Protein AF-A0AAN6DRC8-F1 (afdb_monomer_lite)

Organism: NCBI:txid2486360

Sequence (310 aa):
MHATKVLLCWLGVVTAIAAYEQLYMGDEHQSSSNLTLNFDDLETNSSGIGFDPWTSQAPLHYKDLYFQSFTVVNVAKALNSLPDPVDILCAASAPNALFSSRREGYVWPRFSLHNLTDVDQPRNPNVTFDMRSLTFSPTGRIPGTPGKVLVLIRLTLVKLPPDPPTGVVPPETSFPGLVRGAPTNLPPGKHIYQLSLVFGPGEHPSVTLNYDIFRRSVPGFGRNVDVMEVYAELLRRDEEGTAWRSDGDWQLCLDDIVIDVVEKSPAATEGVDEEVEGRFEGMSVTVTPDGSLEYNQAACERILKELQQA

pLDDT: mean 71.36, std 16.43, range [33.72, 93.5]

Foldseek 3Di:
DPVVVVVVVVVVVVVVVVVVVVVVVDDDPKDKDKDKDQPAPDDAPDPAAQHDVVDDQFFHDDDQKTWGQKDKHQLVVCVVPAPAPLQSLQSPPHSIWIKRHDDPPAAFTKMFSDGQVDQQDADDLQKFKFFFKKKKDFGHFADDDWLFKKKKKKKKFKRAAHQDPVSPQDPLSRDDHQAVVDDDDHAWPMEMEIEIEIGTGTRAGIAMDGQVVVCVVPPQRRHRTGMIGMFMFMWGQDPVNQAIDTPDTTMMIIHGTMMMIIGGDPVPPPDDPDDTHYHYHYAYWYQDRHRDTHRPRVVRVVNVVRHVVD

Structure (mmCIF, N/CA/C/O backbone):
data_AF-A0AAN6DRC8-F1
#
_entry.id   AF-A0AAN6DRC8-F1
#
loop_
_atom_site.group_PDB
_atom_site.id
_atom_site.type_symbol
_atom_site.label_atom_id
_atom_site.label_alt_id
_atom_site.label_comp_id
_atom_site.label_asym_id
_atom_site.label_entity_id
_atom_site.label_seq_id
_atom_site.pdbx_PDB_ins_code
_atom_site.Cartn_x
_atom_site.Cartn_y
_atom_site.Cartn_z
_atom_site.occupancy
_atom_site.B_iso_or_equiv
_atom_site.auth_seq_id
_atom_site.auth_comp_id
_atom_site.auth_asym_id
_atom_site.auth_atom_id
_atom_site.pdbx_PDB_model_num
ATOM 1 N N . MET A 1 1 ? 11.033 54.949 -1.993 1.00 47.59 1 MET A N 1
ATOM 2 C CA . MET A 1 1 ? 12.168 54.109 -2.454 1.00 47.59 1 MET A CA 1
ATOM 3 C C . MET A 1 1 ? 12.170 52.666 -1.925 1.00 47.59 1 MET A C 1
ATOM 5 O O . MET A 1 1 ? 12.975 51.884 -2.414 1.00 47.59 1 MET A O 1
ATOM 9 N N . HIS A 1 2 ? 11.294 52.269 -0.988 1.00 44.06 2 HIS A N 1
ATOM 10 C CA . HIS A 1 2 ? 11.257 50.882 -0.483 1.00 44.06 2 HIS A CA 1
ATOM 11 C C . HIS A 1 2 ? 10.332 49.936 -1.268 1.00 44.06 2 HIS A C 1
ATOM 13 O O . HIS A 1 2 ? 10.683 48.775 -1.439 1.00 44.06 2 HIS A O 1
ATOM 19 N N . ALA A 1 3 ? 9.227 50.425 -1.839 1.00 45.88 3 ALA A N 1
ATOM 20 C CA . ALA A 1 3 ? 8.289 49.586 -2.597 1.00 45.88 3 ALA A CA 1
ATOM 21 C C . ALA A 1 3 ? 8.901 48.986 -3.881 1.00 45.88 3 ALA A C 1
ATOM 23 O O . ALA A 1 3 ? 8.657 47.829 -4.206 1.00 45.88 3 ALA A O 1
ATOM 24 N N . THR A 1 4 ? 9.769 49.732 -4.573 1.00 50.34 4 THR A N 1
ATOM 25 C CA . THR A 1 4 ? 10.415 49.279 -5.818 1.00 50.34 4 THR A CA 1
ATOM 26 C C . THR A 1 4 ? 11.484 48.210 -5.577 1.00 50.34 4 THR A C 1
ATOM 28 O O . THR A 1 4 ? 11.668 47.331 -6.411 1.00 50.34 4 THR A O 1
ATOM 31 N N . LYS A 1 5 ? 12.163 48.242 -4.418 1.00 45.12 5 LYS A N 1
ATOM 32 C CA . LYS A 1 5 ? 13.145 47.214 -4.028 1.00 45.12 5 LYS A CA 1
ATOM 33 C C . LYS A 1 5 ? 12.472 45.898 -3.643 1.00 45.12 5 LYS A C 1
ATOM 35 O O . LYS A 1 5 ? 12.991 44.841 -3.970 1.00 45.12 5 LYS A O 1
ATOM 40 N N . VAL A 1 6 ? 11.306 45.972 -3.000 1.00 52.47 6 VAL A N 1
ATOM 41 C CA . VAL A 1 6 ? 10.501 44.785 -2.694 1.00 52.47 6 VAL A CA 1
ATOM 42 C C . VAL A 1 6 ? 10.036 44.143 -4.003 1.00 52.47 6 VAL A C 1
ATOM 44 O O . VAL A 1 6 ? 10.327 42.974 -4.219 1.00 52.47 6 VAL A O 1
ATOM 47 N N . LEU A 1 7 ? 9.453 44.908 -4.933 1.00 45.81 7 LEU A N 1
ATOM 48 C CA . LEU A 1 7 ? 8.971 44.378 -6.219 1.00 45.81 7 LEU A CA 1
ATOM 49 C C . LEU A 1 7 ? 10.067 43.670 -7.046 1.00 45.81 7 LEU A C 1
ATOM 51 O O . LEU A 1 7 ? 9.810 42.625 -7.636 1.00 45.81 7 LEU A O 1
ATOM 55 N N . LEU A 1 8 ? 11.295 44.201 -7.046 1.00 50.16 8 LEU A N 1
ATOM 56 C CA . LEU A 1 8 ? 12.446 43.588 -7.724 1.00 50.16 8 LEU A CA 1
ATOM 57 C C . LEU A 1 8 ? 12.911 42.282 -7.057 1.00 50.16 8 LEU A C 1
ATOM 59 O O . LEU A 1 8 ? 13.293 41.356 -7.766 1.00 50.16 8 LEU A O 1
ATOM 63 N N . CYS A 1 9 ? 12.828 42.167 -5.726 1.00 49.94 9 CYS A N 1
ATOM 64 C CA . CYS A 1 9 ? 13.093 40.899 -5.036 1.00 49.94 9 CYS A CA 1
ATOM 65 C C . CYS A 1 9 ? 12.024 39.841 -5.341 1.00 49.94 9 CYS A C 1
ATOM 67 O O . CYS A 1 9 ? 12.371 38.684 -5.550 1.00 49.94 9 CYS A O 1
ATOM 69 N N . TRP A 1 10 ? 10.743 40.219 -5.423 1.00 43.91 10 TRP A N 1
ATOM 70 C CA . TRP A 1 10 ? 9.676 39.276 -5.787 1.00 43.91 10 TRP A CA 1
ATOM 71 C C . TRP A 1 10 ? 9.801 38.806 -7.241 1.00 43.91 10 TRP A C 1
ATOM 73 O O . TRP A 1 10 ? 9.665 37.616 -7.504 1.00 43.91 10 TRP A O 1
ATOM 83 N N . LEU A 1 11 ? 10.148 39.700 -8.173 1.00 47.19 11 LEU A N 1
ATOM 84 C CA . LEU A 1 11 ? 10.421 39.324 -9.564 1.00 47.19 11 LEU A CA 1
ATOM 85 C C . LEU A 1 11 ? 11.654 38.421 -9.695 1.00 47.19 11 LEU A C 1
ATOM 87 O O . LEU A 1 11 ? 11.599 37.471 -10.463 1.00 47.19 11 LEU A O 1
ATOM 91 N N . GLY A 1 12 ? 12.719 38.666 -8.921 1.00 41.94 12 GLY A N 1
ATOM 92 C CA . GLY A 1 12 ? 13.922 37.825 -8.910 1.00 41.94 12 GLY A CA 1
ATOM 93 C C . GLY A 1 12 ? 13.700 36.423 -8.334 1.00 41.94 12 GLY A C 1
ATOM 94 O O . GLY A 1 12 ? 14.289 35.463 -8.820 1.00 41.94 12 GLY A O 1
ATOM 95 N N . VAL A 1 13 ? 12.821 36.281 -7.335 1.00 50.06 13 VAL A N 1
ATOM 96 C CA . VAL A 1 13 ? 12.433 34.968 -6.791 1.00 50.06 13 VAL A CA 1
ATOM 97 C C . VAL A 1 13 ? 11.532 34.217 -7.774 1.00 50.06 13 VAL A C 1
ATOM 99 O O . VAL A 1 13 ? 11.731 33.028 -7.988 1.00 50.06 13 VAL A O 1
ATOM 102 N N . VAL A 1 14 ? 10.594 34.901 -8.437 1.00 49.00 14 VAL A N 1
ATOM 103 C CA . VAL A 1 14 ? 9.712 34.272 -9.436 1.00 49.00 14 VAL A CA 1
ATOM 104 C C . VAL A 1 14 ? 10.488 33.838 -10.683 1.00 49.00 14 VAL A C 1
ATOM 106 O O . VAL A 1 14 ? 10.250 32.744 -11.183 1.00 49.00 14 VAL A O 1
ATOM 109 N N . THR A 1 15 ? 11.453 34.630 -11.164 1.00 49.72 15 THR A N 1
ATOM 110 C CA . THR A 1 15 ? 12.305 34.212 -12.288 1.00 49.72 15 THR A CA 1
ATOM 111 C C . THR A 1 15 ? 13.305 33.132 -11.898 1.00 49.72 15 THR A C 1
ATOM 113 O O . THR A 1 15 ? 13.588 32.279 -12.729 1.00 49.72 15 THR A O 1
ATOM 116 N N . ALA A 1 16 ? 13.796 33.103 -10.654 1.00 45.38 16 ALA A N 1
ATOM 117 C CA . ALA A 1 16 ? 14.625 32.001 -10.169 1.00 45.38 16 ALA A CA 1
ATOM 118 C C . ALA A 1 16 ? 13.830 30.690 -10.060 1.00 45.38 16 ALA A C 1
ATOM 120 O O . ALA A 1 16 ? 14.347 29.654 -10.455 1.00 45.38 16 ALA A O 1
ATOM 121 N N . ILE A 1 17 ? 12.571 30.730 -9.606 1.00 48.28 17 ILE A N 1
ATOM 122 C CA . ILE A 1 17 ? 11.689 29.551 -9.552 1.00 48.28 17 ILE A CA 1
ATOM 123 C C . ILE A 1 17 ? 11.319 29.086 -10.966 1.00 48.28 17 ILE A C 1
ATOM 125 O O . ILE A 1 17 ? 11.443 27.904 -11.259 1.00 48.28 17 ILE A O 1
ATOM 129 N N . ALA A 1 18 ? 10.960 30.003 -11.869 1.00 44.78 18 ALA A N 1
ATOM 130 C CA . ALA A 1 18 ? 10.636 29.660 -13.254 1.00 44.78 18 ALA A CA 1
ATOM 131 C C . ALA A 1 18 ? 11.857 29.142 -14.040 1.00 44.78 18 ALA A C 1
ATOM 133 O O . ALA A 1 18 ? 11.727 28.228 -14.849 1.00 44.78 18 ALA A O 1
ATOM 134 N N . ALA A 1 19 ? 13.053 29.683 -13.782 1.00 40.16 19 ALA A N 1
ATOM 135 C CA . ALA A 1 19 ? 14.295 29.180 -14.366 1.00 40.16 19 ALA A CA 1
ATOM 136 C C . ALA A 1 19 ? 14.712 27.828 -13.765 1.00 40.16 19 ALA A C 1
ATOM 138 O O . ALA A 1 19 ? 15.258 27.002 -14.488 1.00 40.16 19 ALA A O 1
ATOM 139 N N . TYR A 1 20 ? 14.424 27.574 -12.482 1.00 42.53 20 TYR A N 1
ATOM 140 C CA . TYR A 1 20 ? 14.637 26.266 -11.852 1.00 42.53 20 TYR A CA 1
ATOM 141 C C . TYR A 1 20 ? 13.649 25.214 -12.384 1.00 42.53 20 TYR A C 1
ATOM 143 O O . TYR A 1 20 ? 14.045 24.082 -12.642 1.00 42.53 20 TYR A O 1
ATOM 151 N N . GLU A 1 21 ? 12.392 25.595 -12.637 1.00 41.09 21 GLU A N 1
ATOM 152 C CA . GLU A 1 21 ? 11.400 24.738 -13.302 1.00 41.09 21 GLU A CA 1
ATOM 153 C C . GLU A 1 21 ? 11.750 24.474 -14.775 1.00 41.09 21 GLU A C 1
ATOM 155 O O . GLU A 1 21 ? 11.566 23.355 -15.249 1.00 41.09 21 GLU A O 1
ATOM 160 N N . GLN A 1 22 ? 12.310 25.453 -15.498 1.00 35.78 22 GLN A N 1
ATOM 161 C CA . GLN A 1 22 ? 12.757 25.254 -16.883 1.00 35.78 22 GLN A CA 1
ATOM 162 C C . GLN A 1 22 ? 14.057 24.448 -17.000 1.00 35.78 22 GLN A C 1
ATOM 164 O O . GLN A 1 22 ? 14.175 23.666 -17.941 1.00 35.78 22 GLN A O 1
ATOM 169 N N . LEU A 1 23 ? 15.006 24.568 -16.061 1.00 35.69 23 LEU A N 1
ATOM 170 C CA . LEU A 1 23 ? 16.211 23.723 -16.057 1.00 35.69 23 LEU A CA 1
ATOM 171 C C . LEU A 1 23 ? 15.896 22.246 -15.772 1.00 35.69 23 LEU A C 1
ATOM 173 O O . LEU A 1 23 ? 16.685 21.385 -16.137 1.00 35.69 23 LEU A O 1
ATOM 177 N N . TYR A 1 24 ? 14.745 21.950 -15.162 1.00 41.53 24 TYR A N 1
ATOM 178 C CA . TYR A 1 24 ? 14.267 20.583 -14.924 1.00 41.53 24 TYR A CA 1
ATOM 179 C C . TYR A 1 24 ? 13.403 20.019 -16.068 1.00 41.53 24 TYR A C 1
ATOM 181 O O . TYR A 1 24 ? 12.953 18.880 -15.993 1.00 41.53 24 TYR A O 1
ATOM 189 N N . MET A 1 25 ? 13.152 20.812 -17.114 1.00 37.72 25 MET A N 1
ATOM 190 C CA . MET A 1 25 ? 12.311 20.453 -18.267 1.00 37.72 25 MET A CA 1
ATOM 191 C C . MET A 1 25 ? 13.107 20.389 -19.585 1.00 37.72 25 MET A C 1
ATOM 193 O O . MET A 1 25 ? 12.512 20.280 -20.655 1.00 37.72 25 MET A O 1
ATOM 197 N N . GLY A 1 26 ? 14.439 20.492 -19.529 1.00 33.72 26 GLY A N 1
ATOM 198 C CA . GLY A 1 26 ? 15.316 20.486 -20.699 1.00 33.72 26 GLY A CA 1
ATOM 199 C C . GLY A 1 26 ? 16.075 19.171 -20.863 1.00 33.72 26 GLY A C 1
ATOM 200 O O . GLY A 1 26 ? 17.029 18.938 -20.134 1.00 33.72 26 GLY A O 1
ATOM 201 N N . ASP A 1 27 ? 15.650 18.394 -21.861 1.00 41.28 27 ASP A N 1
ATOM 202 C CA . ASP A 1 27 ? 16.323 17.262 -22.514 1.00 41.28 27 ASP A CA 1
ATOM 203 C C . ASP A 1 27 ? 16.847 16.115 -21.642 1.00 41.28 27 ASP A C 1
ATOM 205 O O . ASP A 1 27 ? 18.001 16.082 -21.240 1.00 41.28 27 ASP A O 1
ATOM 209 N N . GLU A 1 28 ? 16.028 15.068 -21.555 1.00 43.19 28 GLU A N 1
ATOM 210 C CA . GLU A 1 28 ? 16.458 13.700 -21.843 1.00 43.19 28 GLU A CA 1
ATOM 211 C C . GLU A 1 28 ? 15.248 12.947 -22.411 1.00 43.19 28 GLU A C 1
ATOM 213 O O . GLU A 1 28 ? 14.112 13.211 -22.019 1.00 43.19 28 GLU A O 1
ATOM 218 N N . HIS A 1 29 ? 15.453 12.056 -23.385 1.00 43.47 29 HIS A N 1
ATOM 219 C CA . HIS A 1 29 ? 14.390 11.232 -23.968 1.00 43.47 29 HIS A CA 1
ATOM 220 C C . HIS A 1 29 ? 13.816 10.269 -22.916 1.00 43.47 29 HIS A C 1
ATOM 222 O O . HIS A 1 29 ? 14.174 9.095 -22.868 1.00 43.47 29 HIS A O 1
ATOM 228 N N . GLN A 1 30 ? 12.945 10.790 -22.058 1.00 49.84 30 GLN A N 1
ATOM 229 C CA . GLN A 1 30 ? 12.162 10.046 -21.094 1.00 49.84 30 GLN A CA 1
ATOM 230 C C . GLN A 1 30 ? 10.777 9.864 -21.703 1.00 49.84 30 GLN A C 1
ATOM 232 O O . GLN A 1 30 ? 10.032 10.829 -21.882 1.00 49.84 30 GLN A O 1
ATOM 237 N N . SER A 1 31 ? 10.456 8.636 -22.099 1.00 60.44 31 SER A N 1
ATOM 238 C CA . SER A 1 31 ? 9.102 8.326 -22.546 1.00 60.44 31 SER A CA 1
ATOM 239 C C . SER A 1 31 ? 8.274 7.960 -21.320 1.00 60.44 31 SER A C 1
ATOM 241 O O . SER A 1 31 ? 8.726 7.187 -20.472 1.00 60.44 31 SER A O 1
ATOM 243 N N . SER A 1 32 ? 7.095 8.569 -21.188 1.00 65.38 32 SER A N 1
ATOM 244 C CA . SER A 1 32 ? 6.141 8.213 -20.146 1.00 65.38 32 SER A CA 1
ATOM 245 C C . SER A 1 32 ? 4.827 7.746 -20.754 1.00 65.38 32 SER A C 1
ATOM 247 O O . SER A 1 32 ? 4.351 8.293 -21.752 1.00 65.38 32 SER A O 1
ATOM 249 N N . SER A 1 33 ? 4.241 6.713 -20.154 1.00 80.94 33 SER A N 1
ATOM 250 C CA . SER A 1 33 ? 2.905 6.232 -20.503 1.00 80.94 33 SER A CA 1
ATOM 251 C C . SER A 1 33 ? 2.026 6.225 -19.259 1.00 80.94 33 SER A C 1
ATOM 253 O O . SER A 1 33 ? 2.430 5.747 -18.201 1.00 80.94 33 SER A O 1
ATOM 255 N N . ASN A 1 34 ? 0.833 6.812 -19.366 1.00 84.44 34 ASN A N 1
ATOM 256 C CA . ASN A 1 34 ? -0.121 6.835 -18.264 1.00 84.44 34 ASN A CA 1
ATOM 257 C C . ASN A 1 34 ? -0.858 5.495 -18.194 1.00 84.44 34 ASN A C 1
ATOM 259 O O . ASN A 1 34 ? -1.431 5.045 -19.190 1.00 84.44 34 ASN A O 1
ATOM 263 N N . LEU A 1 35 ? -0.869 4.890 -17.011 1.00 80.56 35 LEU A N 1
ATOM 264 C CA . LEU A 1 35 ? -1.547 3.637 -16.730 1.00 80.56 35 LEU A CA 1
ATOM 265 C C . LEU A 1 35 ? -2.565 3.857 -15.608 1.00 80.56 35 LEU A C 1
ATOM 267 O O . LEU A 1 35 ? -2.208 4.150 -14.468 1.00 80.56 35 LEU A O 1
ATOM 271 N N . THR A 1 36 ? -3.843 3.686 -15.942 1.00 82.19 36 THR A N 1
ATOM 272 C CA . THR A 1 36 ? -4.947 3.646 -14.972 1.00 82.19 36 THR A CA 1
ATOM 273 C C . THR A 1 36 ? -5.424 2.206 -14.817 1.00 82.19 36 THR A C 1
ATOM 275 O O . THR A 1 36 ? -5.602 1.494 -15.815 1.00 82.19 36 THR A O 1
ATOM 278 N N . LEU A 1 37 ? -5.590 1.759 -13.573 1.00 77.00 37 LEU A N 1
ATOM 279 C CA . LEU A 1 37 ? -5.978 0.395 -13.224 1.00 77.00 37 LEU A CA 1
ATOM 280 C C . LEU A 1 37 ? -7.328 0.391 -12.518 1.00 77.00 37 LEU A C 1
ATOM 282 O O . LEU A 1 37 ? -7.482 0.916 -11.419 1.00 77.00 37 LEU A O 1
ATOM 286 N N . ASN A 1 38 ? -8.269 -0.255 -13.182 1.00 71.56 38 ASN A N 1
ATOM 287 C CA . ASN A 1 38 ? -9.663 -0.418 -12.838 1.00 71.56 38 ASN A CA 1
ATOM 288 C C . ASN A 1 38 ? -9.968 -1.874 -13.197 1.00 71.56 38 ASN A C 1
ATOM 290 O O . ASN A 1 38 ? -10.023 -2.218 -14.369 1.00 71.56 38 ASN A O 1
ATOM 294 N N . PHE A 1 39 ? -10.005 -2.753 -12.196 1.00 72.50 39 PHE A N 1
ATOM 295 C CA . PHE A 1 39 ? -9.807 -4.207 -12.334 1.00 72.50 39 PHE A CA 1
ATOM 296 C C . PHE A 1 39 ? -10.997 -4.964 -12.961 1.00 72.50 39 PHE A C 1
ATOM 298 O O . PHE A 1 39 ? -11.232 -6.128 -12.634 1.00 72.50 39 PHE A O 1
ATOM 305 N N . ASP A 1 40 ? -11.804 -4.310 -13.795 1.00 68.38 40 ASP A N 1
ATOM 306 C CA . ASP A 1 40 ? -13.093 -4.786 -14.309 1.00 68.38 40 ASP A CA 1
ATOM 307 C C . ASP A 1 40 ? -12.991 -5.896 -15.367 1.00 68.38 40 ASP A C 1
ATOM 309 O O . ASP A 1 40 ? -13.900 -6.723 -15.480 1.00 68.38 40 ASP A O 1
ATOM 313 N N . ASP A 1 41 ? -11.879 -5.942 -16.093 1.00 64.38 41 ASP A N 1
ATOM 314 C CA . ASP A 1 41 ? -11.551 -6.921 -17.130 1.00 64.38 41 ASP A CA 1
ATOM 315 C C . ASP A 1 41 ? -10.963 -8.232 -16.584 1.00 64.38 41 ASP A C 1
ATOM 317 O O . ASP A 1 41 ? -10.834 -9.212 -17.323 1.00 64.38 41 ASP A O 1
ATOM 321 N N . LEU A 1 42 ? -10.649 -8.289 -15.289 1.00 66.06 42 LEU A N 1
ATOM 322 C CA . LEU A 1 42 ? -10.190 -9.509 -14.632 1.00 66.06 42 LEU A CA 1
ATOM 323 C C . LEU A 1 42 ? -11.368 -10.437 -14.303 1.00 66.06 42 LEU A C 1
ATOM 325 O O . LEU A 1 42 ? -12.393 -10.018 -13.761 1.00 66.06 42 LEU A O 1
ATOM 329 N N . GLU A 1 43 ? -11.227 -11.731 -14.610 1.00 60.09 43 GLU A N 1
ATOM 330 C CA . GLU A 1 43 ? -12.243 -12.731 -14.274 1.00 60.09 43 GLU A CA 1
ATOM 331 C C . GLU A 1 43 ? -12.381 -12.903 -12.753 1.00 60.09 43 GLU A C 1
ATOM 333 O O . GLU A 1 43 ? -11.411 -13.042 -12.014 1.00 60.09 43 GLU A O 1
ATOM 338 N N . THR A 1 44 ? -13.629 -12.913 -12.282 1.00 54.44 44 THR A N 1
ATOM 339 C CA . THR A 1 44 ? -13.980 -12.712 -10.862 1.00 54.44 44 THR A CA 1
ATOM 340 C C . THR A 1 44 ? -14.369 -13.981 -10.111 1.00 54.44 44 THR A C 1
ATOM 342 O O . THR A 1 44 ? -14.591 -13.934 -8.905 1.00 54.44 44 THR A O 1
ATOM 345 N N . ASN A 1 45 ? -14.488 -15.109 -10.820 1.00 44.56 45 ASN A N 1
ATOM 346 C CA . ASN A 1 45 ? -15.170 -16.312 -10.329 1.00 44.56 45 ASN A CA 1
ATOM 347 C C . ASN A 1 45 ? -14.316 -17.590 -10.318 1.00 44.56 45 ASN A C 1
ATOM 349 O O . ASN A 1 45 ? -14.842 -18.665 -10.034 1.00 44.56 45 ASN A O 1
ATOM 353 N N . SER A 1 46 ? -13.014 -17.507 -10.567 1.00 40.25 46 SER A N 1
ATOM 354 C CA . SER A 1 46 ? -12.088 -18.560 -10.148 1.00 40.25 46 SER A CA 1
ATOM 355 C C . SER A 1 46 ? -11.436 -18.113 -8.849 1.00 40.25 46 SER A C 1
ATOM 357 O O . SER A 1 46 ? -10.822 -17.054 -8.790 1.00 40.25 46 SER A O 1
ATOM 359 N N . SER A 1 47 ? -11.606 -18.913 -7.809 1.00 38.47 47 SER A N 1
ATOM 360 C CA . SER A 1 47 ? -11.141 -18.755 -6.431 1.00 38.47 47 SER A CA 1
ATOM 361 C C . SER A 1 47 ? -9.615 -18.582 -6.260 1.00 38.47 47 SER A C 1
ATOM 363 O O . SER A 1 47 ? -8.989 -19.389 -5.583 1.00 38.47 47 SER A O 1
ATOM 365 N N . GLY A 1 48 ? -8.996 -17.567 -6.867 1.00 38.09 48 GLY A N 1
ATOM 366 C CA . GLY A 1 48 ? -7.551 -17.342 -6.775 1.00 38.09 48 GLY A CA 1
ATOM 367 C C . GLY A 1 48 ? -6.936 -16.625 -7.973 1.00 38.09 48 GLY A C 1
ATOM 368 O O . GLY A 1 48 ? -6.051 -17.175 -8.620 1.00 38.09 48 GLY A O 1
ATOM 369 N N . ILE A 1 49 ? -7.364 -15.395 -8.266 1.00 37.72 49 ILE A N 1
ATOM 370 C CA . ILE A 1 49 ? -6.671 -14.532 -9.236 1.00 37.72 49 ILE A CA 1
ATOM 371 C C . ILE A 1 49 ? -6.204 -13.267 -8.506 1.00 37.72 49 ILE A C 1
ATOM 373 O O . ILE A 1 49 ? -7.008 -12.518 -7.954 1.00 37.72 49 ILE A O 1
ATOM 377 N N . GLY A 1 50 ? -4.879 -13.104 -8.435 1.00 39.22 50 GLY A N 1
ATOM 378 C CA . GLY A 1 50 ? -4.172 -12.117 -7.605 1.00 39.22 50 GLY A CA 1
ATOM 379 C C . GLY A 1 50 ? -3.112 -12.741 -6.696 1.00 39.22 50 GLY A C 1
ATOM 380 O O . GLY A 1 50 ? -2.028 -12.184 -6.551 1.00 39.22 50 GLY A O 1
ATOM 381 N N . PHE A 1 51 ? -3.455 -13.904 -6.139 1.00 46.62 51 PHE A N 1
ATOM 382 C CA . PHE A 1 51 ? -2.738 -14.747 -5.180 1.00 46.62 51 PHE A CA 1
ATOM 383 C C . PHE A 1 51 ? -3.831 -15.332 -4.275 1.00 46.62 51 PHE A C 1
ATOM 385 O O . PHE A 1 51 ? -4.572 -14.598 -3.621 1.00 46.62 51 PHE A O 1
ATOM 392 N N . ASP A 1 52 ? -3.972 -16.654 -4.275 1.00 44.66 52 ASP A N 1
ATOM 393 C CA . ASP A 1 52 ? -4.650 -17.347 -3.187 1.00 44.66 52 ASP A CA 1
ATOM 394 C C . ASP A 1 52 ? -3.553 -17.801 -2.205 1.00 44.66 52 ASP A C 1
ATOM 396 O O . ASP A 1 52 ? -2.790 -18.712 -2.557 1.00 44.66 52 ASP A O 1
ATOM 400 N N . PRO A 1 53 ? -3.459 -17.224 -0.983 1.00 42.66 53 PRO A N 1
ATOM 401 C CA . PRO A 1 53 ? -2.504 -17.666 0.040 1.00 42.66 53 PRO A CA 1
ATOM 402 C C . PRO A 1 53 ? -2.637 -19.138 0.430 1.00 42.66 53 PRO A C 1
ATOM 404 O O . PRO A 1 53 ? -1.825 -19.652 1.209 1.00 42.66 53 PRO A O 1
ATOM 407 N N . TRP A 1 54 ? -3.663 -19.816 -0.070 1.00 50.69 54 TRP A N 1
ATOM 408 C CA . TRP A 1 54 ? -3.966 -21.202 0.212 1.00 50.69 54 TRP A CA 1
ATOM 409 C C . TRP A 1 54 ? -3.605 -22.151 -0.943 1.00 50.69 54 TRP A C 1
ATOM 411 O O . TRP A 1 54 ? -3.504 -23.349 -0.678 1.00 50.69 54 TRP A O 1
ATOM 421 N N . THR A 1 55 ? -3.343 -21.670 -2.175 1.00 48.44 55 THR A N 1
ATOM 422 C CA . THR A 1 55 ? -3.115 -22.566 -3.335 1.00 48.44 55 THR A CA 1
ATOM 423 C C . THR A 1 55 ? -2.001 -22.192 -4.330 1.00 48.44 55 THR A C 1
ATOM 425 O O . THR A 1 55 ? -1.452 -23.117 -4.931 1.00 48.44 55 THR A O 1
ATOM 428 N N . SER A 1 56 ? -1.596 -20.924 -4.517 1.00 49.81 56 SER A N 1
ATOM 429 C CA . SER A 1 56 ? -0.512 -20.580 -5.469 1.00 49.81 56 SER A CA 1
ATOM 430 C C . SER A 1 56 ? 0.252 -19.305 -5.106 1.00 49.81 56 SER A C 1
ATOM 432 O O . SER A 1 56 ? -0.341 -18.279 -4.789 1.00 49.81 56 SER A O 1
ATOM 434 N N . GLN A 1 57 ? 1.584 -19.370 -5.200 1.00 56.41 57 GLN A N 1
ATOM 435 C CA . GLN A 1 57 ? 2.518 -18.287 -4.857 1.00 56.41 57 GLN A CA 1
ATOM 436 C C . GLN A 1 57 ? 2.885 -17.370 -6.039 1.00 56.41 57 GLN A C 1
ATOM 438 O O . GLN A 1 57 ? 3.702 -16.466 -5.871 1.00 56.41 57 GLN A O 1
ATOM 443 N N . ALA A 1 58 ? 2.333 -17.603 -7.234 1.00 65.88 58 ALA A N 1
ATOM 444 C CA . ALA A 1 58 ? 2.701 -16.831 -8.418 1.00 65.88 58 ALA A CA 1
ATOM 445 C C . ALA A 1 58 ? 2.095 -15.411 -8.379 1.00 65.88 58 ALA A C 1
ATOM 447 O O . ALA A 1 58 ? 0.911 -15.272 -8.061 1.00 65.88 58 ALA A O 1
ATOM 448 N N . PRO A 1 59 ? 2.868 -14.363 -8.717 1.00 73.56 59 PRO A N 1
ATOM 449 C CA . PRO A 1 59 ? 2.345 -13.006 -8.828 1.00 73.56 59 PRO A CA 1
ATOM 450 C C . PRO A 1 59 ? 1.333 -12.906 -9.973 1.00 73.56 59 PRO A C 1
ATOM 452 O O . PRO A 1 59 ? 1.512 -13.514 -11.031 1.00 73.56 59 PRO A O 1
ATOM 455 N N . LEU A 1 60 ? 0.295 -12.093 -9.790 1.00 76.69 60 LEU A N 1
ATOM 456 C CA . LEU A 1 60 ? -0.622 -11.732 -10.865 1.00 76.69 60 LEU A CA 1
ATOM 457 C C . LEU A 1 60 ? 0.034 -10.674 -11.750 1.00 76.69 60 LEU A C 1
ATOM 459 O O . LEU A 1 60 ? 0.267 -9.557 -11.302 1.00 76.69 60 LEU A O 1
ATOM 463 N N . HIS A 1 61 ? 0.287 -11.007 -13.010 1.00 79.81 61 HIS A N 1
ATOM 464 C CA . HIS A 1 61 ? 0.691 -10.024 -14.008 1.00 79.81 61 HIS A CA 1
ATOM 465 C C . HIS A 1 61 ? -0.551 -9.414 -14.669 1.00 79.81 61 HIS A C 1
ATOM 467 O O . HIS A 1 61 ? -1.349 -10.138 -15.268 1.00 79.81 61 HIS A O 1
ATOM 473 N N . TYR A 1 62 ? -0.724 -8.099 -14.547 1.00 75.44 62 TYR A N 1
ATOM 474 C CA . TYR A 1 62 ? -1.848 -7.358 -15.112 1.00 75.44 62 TYR A CA 1
ATOM 475 C C . TYR A 1 62 ? -1.374 -6.046 -15.742 1.00 75.44 62 TYR A C 1
ATOM 477 O O . TYR A 1 62 ? -0.766 -5.208 -15.073 1.00 75.44 62 TYR A O 1
ATOM 485 N N . LYS A 1 63 ? -1.680 -5.879 -17.036 1.00 80.81 63 LYS A N 1
ATOM 486 C CA . LYS A 1 63 ? -1.095 -4.855 -17.914 1.00 80.81 63 LYS A CA 1
ATOM 487 C C . LYS A 1 63 ? 0.438 -4.937 -17.869 1.00 80.81 63 LYS A C 1
ATOM 489 O O . LYS A 1 63 ? 0.976 -5.885 -18.431 1.00 80.81 63 LYS A O 1
ATOM 494 N N . ASP A 1 64 ? 1.087 -4.028 -17.143 1.00 80.81 64 ASP A N 1
ATOM 495 C CA . ASP A 1 64 ? 2.549 -3.943 -17.004 1.00 80.81 64 ASP A CA 1
ATOM 496 C C . ASP A 1 64 ? 3.038 -4.172 -15.561 1.00 80.81 64 ASP A C 1
ATOM 498 O O . ASP A 1 64 ? 4.219 -4.000 -15.261 1.00 80.81 64 ASP A O 1
ATOM 502 N N . LEU A 1 65 ? 2.139 -4.528 -14.637 1.00 84.00 65 LEU A N 1
ATOM 503 C CA . LEU A 1 65 ? 2.457 -4.666 -13.217 1.00 84.00 65 LEU A CA 1
ATOM 504 C C . LEU A 1 65 ? 2.285 -6.095 -12.718 1.00 84.00 65 LEU A C 1
ATOM 506 O O . LEU A 1 65 ? 1.364 -6.818 -13.096 1.00 84.00 65 LEU A O 1
ATOM 510 N N . TYR A 1 66 ? 3.150 -6.461 -11.782 1.00 84.75 66 TYR A N 1
ATOM 511 C CA . TYR A 1 66 ? 3.071 -7.674 -10.989 1.00 84.75 66 TYR A CA 1
ATOM 512 C C . TYR A 1 66 ? 2.472 -7.345 -9.628 1.00 84.75 66 TYR A C 1
ATOM 514 O O . TYR A 1 66 ? 3.047 -6.571 -8.869 1.00 84.75 66 TYR A O 1
ATOM 522 N N . PHE A 1 67 ? 1.343 -7.963 -9.309 1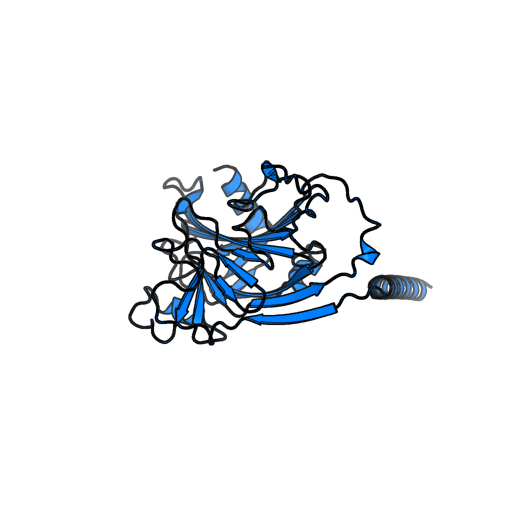.00 84.12 67 PHE A N 1
ATOM 523 C CA . PHE A 1 67 ? 0.650 -7.875 -8.031 1.00 84.12 67 PHE A CA 1
ATOM 524 C C . PHE A 1 67 ? 0.937 -9.117 -7.190 1.00 84.12 67 PHE A C 1
ATOM 526 O O . PHE A 1 67 ? 0.925 -10.243 -7.688 1.00 84.12 67 PHE A O 1
ATOM 533 N N . GLN A 1 68 ? 1.191 -8.912 -5.901 1.00 81.31 68 GLN A N 1
ATOM 534 C CA . GLN A 1 68 ? 1.466 -9.973 -4.934 1.00 81.31 68 GLN A CA 1
ATOM 535 C C . GLN A 1 68 ? 0.642 -9.753 -3.671 1.00 81.31 68 GLN A C 1
ATOM 537 O O . GLN A 1 68 ? 0.489 -8.617 -3.227 1.00 81.31 68 GLN A O 1
ATOM 542 N N . SER A 1 69 ? 0.146 -10.843 -3.078 1.00 80.81 69 SER A N 1
ATOM 543 C CA . SER A 1 69 ? -0.660 -10.816 -1.847 1.00 80.81 69 SER A CA 1
ATOM 544 C C . SER A 1 69 ? -1.927 -9.944 -1.947 1.00 80.81 69 SER A C 1
ATOM 546 O O . SER A 1 69 ? -2.350 -9.311 -0.977 1.00 80.81 69 SER A O 1
ATOM 548 N N . PHE A 1 70 ? -2.550 -9.932 -3.130 1.00 79.88 70 PHE A N 1
ATOM 549 C CA . PHE A 1 70 ? -3.860 -9.328 -3.370 1.00 79.88 70 PHE A CA 1
ATOM 550 C C . PHE A 1 70 ? -4.860 -10.368 -3.864 1.00 79.88 70 PHE A C 1
ATOM 552 O O . PHE A 1 70 ? -4.501 -11.337 -4.526 1.00 79.88 70 PHE A O 1
ATOM 559 N N . THR A 1 71 ? -6.135 -10.128 -3.597 1.00 75.88 71 THR A N 1
ATOM 560 C CA . THR A 1 71 ? -7.245 -10.876 -4.181 1.00 75.88 71 THR A CA 1
ATOM 561 C C . THR A 1 71 ? -8.146 -9.904 -4.930 1.00 75.88 71 THR A C 1
ATOM 563 O O . THR A 1 71 ? -8.537 -8.880 -4.376 1.00 75.88 71 THR A O 1
ATOM 566 N N . VAL A 1 72 ? -8.484 -10.209 -6.184 1.00 73.19 72 VAL A N 1
ATOM 567 C CA . VAL A 1 72 ? -9.467 -9.424 -6.944 1.00 73.19 72 VAL A CA 1
ATOM 568 C C . VAL A 1 72 ? -10.866 -9.896 -6.560 1.00 73.19 72 VAL A C 1
ATOM 570 O O . VAL A 1 72 ? -11.184 -11.078 -6.695 1.00 73.19 72 VAL A O 1
ATOM 573 N N . VAL A 1 73 ? -11.713 -8.986 -6.086 1.00 70.69 73 VAL A N 1
ATOM 574 C CA . VAL A 1 73 ? -13.079 -9.311 -5.651 1.00 70.69 73 VAL A CA 1
ATOM 575 C C . VAL A 1 73 ? -14.079 -8.536 -6.489 1.00 70.69 73 VAL A C 1
ATOM 577 O O . VAL A 1 73 ? -13.984 -7.315 -6.576 1.00 70.69 73 VAL A O 1
ATOM 580 N N . ASN A 1 74 ? -15.079 -9.227 -7.051 1.00 68.00 74 ASN A N 1
ATOM 581 C CA . ASN A 1 74 ? -16.257 -8.559 -7.602 1.00 68.00 74 ASN A CA 1
ATOM 582 C C . ASN A 1 74 ? -17.193 -8.153 -6.476 1.00 68.00 74 ASN A C 1
ATOM 584 O O . ASN A 1 74 ? -18.001 -8.942 -5.982 1.00 68.00 74 ASN A O 1
ATOM 588 N N . VAL A 1 75 ? -17.086 -6.899 -6.094 1.00 66.38 75 VAL A N 1
ATOM 589 C CA . VAL A 1 75 ? -17.796 -6.323 -4.969 1.00 66.38 75 VAL A CA 1
ATOM 590 C C . VAL A 1 75 ? -19.311 -6.282 -5.219 1.00 66.38 75 VAL A C 1
ATOM 592 O O . VAL A 1 75 ? -20.098 -6.569 -4.318 1.00 66.38 75 VAL A O 1
ATOM 595 N N . ALA A 1 76 ? -19.738 -6.056 -6.467 1.00 62.47 76 ALA A N 1
ATOM 596 C CA . ALA A 1 76 ? -21.155 -6.045 -6.842 1.00 62.47 76 ALA A CA 1
ATOM 597 C C . ALA A 1 76 ? -21.836 -7.425 -6.712 1.00 62.47 76 ALA A C 1
ATOM 599 O O . ALA A 1 76 ? -23.006 -7.512 -6.339 1.00 62.47 76 ALA A O 1
ATOM 600 N N . LYS A 1 77 ? -21.118 -8.517 -7.001 1.00 55.78 77 LYS A N 1
ATOM 601 C CA . LYS A 1 77 ? -21.607 -9.901 -6.849 1.00 55.78 77 LYS A CA 1
ATOM 602 C C . LYS A 1 77 ? -21.433 -10.431 -5.426 1.00 55.78 77 LYS A C 1
ATOM 604 O O . LYS A 1 77 ? -22.219 -11.274 -5.000 1.00 55.78 77 LYS A O 1
ATOM 609 N N . ALA A 1 78 ? -20.431 -9.940 -4.698 1.00 57.28 78 ALA A N 1
ATOM 610 C CA . ALA A 1 78 ? -20.120 -10.351 -3.332 1.00 57.28 78 ALA A CA 1
ATOM 611 C C . ALA A 1 78 ? -21.002 -9.670 -2.267 1.00 57.28 78 ALA A C 1
ATOM 613 O O . ALA A 1 78 ? -20.789 -9.889 -1.079 1.00 57.28 78 ALA A O 1
ATOM 614 N N . LEU A 1 79 ? -22.027 -8.907 -2.669 1.00 59.31 79 LEU A N 1
ATOM 615 C CA . LEU A 1 79 ? -22.931 -8.153 -1.789 1.00 59.31 79 LEU A CA 1
ATOM 616 C C . LEU A 1 79 ? -23.465 -8.959 -0.587 1.00 59.31 79 LEU A C 1
ATOM 618 O O . LEU A 1 79 ? -23.597 -8.428 0.508 1.00 59.31 79 LEU A O 1
ATOM 622 N N . ASN A 1 80 ? -23.771 -10.244 -0.792 1.00 55.31 80 ASN A N 1
ATOM 623 C CA . ASN A 1 80 ? -24.332 -11.122 0.244 1.00 55.31 80 ASN A CA 1
ATOM 624 C C . ASN A 1 80 ? -23.269 -11.901 1.042 1.00 55.31 80 ASN A C 1
ATOM 626 O O . ASN A 1 80 ? -23.619 -12.623 1.972 1.00 55.31 80 ASN A O 1
ATOM 630 N N . SER A 1 81 ? -21.999 -11.821 0.641 1.00 54.62 81 SER A N 1
ATOM 631 C CA . SER A 1 81 ? -20.875 -12.564 1.224 1.00 54.62 81 SER A CA 1
ATOM 632 C C . SER A 1 81 ? -19.796 -11.669 1.833 1.00 54.62 81 SER A C 1
ATOM 634 O O . SER A 1 81 ? -18.934 -12.183 2.541 1.00 54.62 81 SER A O 1
ATOM 636 N N . LEU A 1 82 ? -19.815 -10.361 1.555 1.00 57.50 82 LEU A N 1
ATOM 637 C CA . LEU A 1 82 ? -18.932 -9.399 2.205 1.00 57.50 82 LEU A CA 1
ATOM 638 C C . LEU A 1 82 ? -19.349 -9.224 3.674 1.00 57.50 82 LEU A C 1
ATOM 640 O O . LEU A 1 82 ? -20.547 -9.152 3.964 1.00 57.50 82 LEU A O 1
ATOM 644 N N . PRO A 1 83 ? -18.382 -9.183 4.605 1.00 54.66 83 PRO A N 1
ATOM 645 C CA . PRO A 1 83 ? -18.666 -9.081 6.031 1.00 54.66 83 PRO A CA 1
ATOM 646 C C . PRO A 1 83 ? -19.294 -7.733 6.416 1.00 54.66 83 PRO A C 1
ATOM 648 O O . PRO A 1 83 ? -20.019 -7.684 7.411 1.00 54.66 83 PRO A O 1
ATOM 651 N N . ASP A 1 84 ? -19.065 -6.670 5.635 1.00 61.41 84 ASP A N 1
ATOM 652 C CA . ASP A 1 84 ? -19.598 -5.332 5.895 1.00 61.41 84 ASP A CA 1
ATOM 653 C C . ASP A 1 84 ? -20.034 -4.621 4.592 1.00 61.41 84 ASP A C 1
ATOM 655 O O . ASP A 1 84 ? -19.283 -4.616 3.613 1.00 61.41 84 ASP A O 1
ATOM 659 N N . PRO A 1 85 ? -21.218 -3.978 4.540 1.00 61.38 85 PRO A N 1
ATOM 660 C CA . PRO A 1 85 ? -21.633 -3.172 3.393 1.00 61.38 85 PRO A CA 1
ATOM 661 C C . PRO A 1 85 ? -20.673 -2.032 3.022 1.00 61.38 85 PRO A C 1
ATOM 663 O O . PRO A 1 85 ? -20.677 -1.596 1.873 1.00 61.38 85 PRO A O 1
ATOM 666 N N . VAL A 1 86 ? -19.850 -1.539 3.954 1.00 64.19 86 VAL A N 1
ATOM 667 C CA . VAL A 1 86 ? -18.847 -0.497 3.670 1.00 64.19 86 VAL A CA 1
ATOM 668 C C . VAL A 1 86 ? -17.763 -0.993 2.712 1.00 64.19 86 VAL A C 1
ATOM 670 O O . VAL A 1 86 ? -17.265 -0.207 1.905 1.00 64.19 86 VAL A O 1
A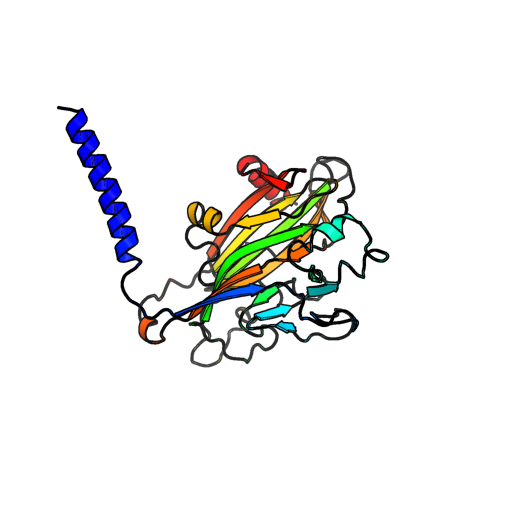TOM 673 N N . ASP A 1 87 ? -17.479 -2.299 2.690 1.00 61.28 87 ASP A N 1
ATOM 674 C CA . ASP A 1 87 ? -16.551 -2.899 1.721 1.00 61.28 87 ASP A CA 1
ATOM 675 C C . ASP A 1 87 ? -17.028 -2.703 0.276 1.00 61.28 87 ASP A C 1
ATOM 677 O O . ASP A 1 87 ? -16.223 -2.699 -0.657 1.00 61.28 87 ASP A O 1
ATOM 681 N N . ILE A 1 88 ? -18.335 -2.469 0.090 1.00 60.53 88 ILE A N 1
ATOM 682 C CA . ILE A 1 88 ? -18.921 -2.180 -1.218 1.00 60.53 88 ILE A CA 1
ATOM 683 C C . ILE A 1 88 ? -18.454 -0.835 -1.765 1.00 60.53 88 ILE A C 1
ATOM 685 O O . ILE A 1 88 ? -18.244 -0.680 -2.967 1.00 60.53 88 ILE A O 1
ATOM 689 N N . LEU A 1 89 ? -18.265 0.134 -0.872 1.00 63.78 89 LEU A N 1
ATOM 690 C CA . LEU A 1 89 ? -17.910 1.505 -1.225 1.00 63.78 89 LEU A CA 1
ATOM 691 C C . LEU A 1 89 ? -16.442 1.648 -1.635 1.00 63.78 89 LEU A C 1
ATOM 693 O O . LEU A 1 89 ? -16.056 2.687 -2.172 1.00 63.78 89 LEU A O 1
ATOM 697 N N . CYS A 1 90 ? -15.624 0.621 -1.401 1.00 69.94 90 CYS A N 1
ATOM 698 C CA . CYS A 1 90 ? -14.230 0.646 -1.810 1.00 69.94 90 CYS A CA 1
ATOM 699 C C . CYS A 1 90 ? -14.037 0.513 -3.330 1.00 69.94 90 CYS A C 1
ATOM 701 O O . CYS A 1 90 ? -13.118 1.114 -3.883 1.00 69.94 90 CYS A O 1
ATOM 703 N N . ALA A 1 91 ? -14.922 -0.207 -4.023 1.00 66.06 91 ALA A N 1
ATOM 704 C CA . ALA A 1 91 ? -14.878 -0.364 -5.475 1.00 66.06 91 ALA A CA 1
ATOM 705 C C . ALA A 1 91 ? -15.485 0.874 -6.168 1.00 66.06 91 ALA A C 1
ATOM 707 O O . ALA A 1 91 ? -16.582 0.842 -6.729 1.00 66.06 91 ALA A O 1
ATOM 708 N N . ALA A 1 92 ? -14.802 2.010 -6.019 1.00 63.41 92 ALA A N 1
ATOM 709 C CA . ALA A 1 92 ? -15.292 3.329 -6.405 1.00 63.41 92 ALA A CA 1
ATOM 710 C C . ALA A 1 92 ? -15.283 3.554 -7.926 1.00 63.41 92 ALA A C 1
ATOM 712 O O . ALA A 1 92 ? -16.098 4.329 -8.432 1.00 63.41 92 ALA A O 1
ATOM 713 N N . SER A 1 93 ? -14.381 2.890 -8.654 1.00 59.44 93 SER A N 1
ATOM 714 C CA . SER A 1 93 ? -14.173 3.085 -10.096 1.00 59.44 93 SER A CA 1
ATOM 715 C C . SER A 1 93 ? -14.736 1.955 -10.967 1.00 59.44 93 SER A C 1
ATOM 717 O O . SER A 1 93 ? -15.086 2.182 -12.127 1.00 59.44 93 SER A O 1
ATOM 719 N N . ALA A 1 94 ? -14.855 0.746 -10.415 1.00 63.78 94 ALA A N 1
ATOM 720 C CA . ALA A 1 94 ? -15.198 -0.479 -11.131 1.00 63.78 94 ALA A CA 1
ATOM 721 C C . ALA A 1 94 ? -15.914 -1.480 -10.205 1.00 63.78 94 ALA A C 1
ATOM 723 O O . ALA A 1 94 ? -15.800 -1.377 -8.992 1.00 63.78 94 ALA A O 1
ATOM 724 N N . PRO A 1 95 ? -16.630 -2.498 -10.727 1.00 66.62 95 PRO A N 1
ATOM 725 C CA . PRO A 1 95 ? -17.253 -3.532 -9.890 1.00 66.62 95 PRO A CA 1
ATOM 726 C C . PRO A 1 95 ? -16.244 -4.475 -9.211 1.00 66.62 95 PRO A C 1
ATOM 728 O O . PRO A 1 95 ? -16.651 -5.280 -8.371 1.00 66.62 95 PRO A O 1
ATOM 731 N N . ASN A 1 96 ? -14.966 -4.409 -9.590 1.00 72.56 96 ASN A N 1
ATOM 732 C CA . ASN A 1 96 ? -13.885 -5.224 -9.054 1.00 72.56 96 ASN A CA 1
ATOM 733 C C . ASN A 1 96 ? -12.859 -4.330 -8.351 1.00 72.56 96 ASN A C 1
ATOM 735 O O . ASN A 1 96 ? -12.490 -3.298 -8.901 1.00 72.56 96 ASN A O 1
ATOM 739 N N . ALA A 1 97 ? -12.358 -4.759 -7.193 1.00 78.50 97 ALA A N 1
ATOM 740 C CA . ALA A 1 97 ? -11.293 -4.068 -6.463 1.00 78.50 97 ALA A CA 1
ATOM 741 C C . ALA A 1 97 ? -10.254 -5.061 -5.923 1.00 78.50 97 ALA A C 1
ATOM 743 O O . ALA A 1 97 ? -10.537 -6.260 -5.793 1.00 78.50 97 ALA A O 1
ATOM 744 N N . LEU A 1 98 ? -9.052 -4.568 -5.606 1.00 82.00 98 LEU A N 1
ATOM 745 C CA . LEU A 1 98 ? -8.011 -5.366 -4.963 1.00 82.00 98 LEU A CA 1
ATOM 746 C C . LEU A 1 98 ? -8.199 -5.350 -3.454 1.00 82.00 98 LEU A C 1
ATOM 748 O O . LEU A 1 98 ? -8.168 -4.298 -2.830 1.00 82.00 98 LEU A O 1
ATOM 752 N N . PHE A 1 99 ? -8.298 -6.526 -2.853 1.00 81.00 99 PHE A N 1
ATOM 753 C CA . PHE A 1 99 ? -8.269 -6.695 -1.409 1.00 81.00 99 PHE A CA 1
ATOM 754 C C . PHE A 1 99 ? -6.898 -7.208 -1.003 1.00 81.00 99 PHE A C 1
ATOM 756 O O . PHE A 1 99 ? -6.414 -8.226 -1.501 1.00 81.00 99 PHE A O 1
ATOM 763 N N . SER A 1 100 ? -6.257 -6.481 -0.101 1.00 80.69 100 SER A N 1
ATOM 764 C CA . SER A 1 100 ? -5.015 -6.881 0.522 1.00 80.69 100 SER A CA 1
ATOM 765 C C . SER A 1 100 ? -5.287 -8.127 1.365 1.00 80.69 100 SER A C 1
ATOM 767 O O . SER A 1 100 ? -6.221 -8.184 2.168 1.00 80.69 100 SER A O 1
ATOM 769 N N . SER A 1 101 ? -4.520 -9.184 1.119 1.00 71.44 101 SER A N 1
ATOM 770 C CA . SER A 1 101 ? -4.730 -10.469 1.773 1.00 71.44 101 SER A CA 1
ATOM 771 C C . SER A 1 101 ? -3.388 -11.067 2.125 1.00 71.44 101 SER A C 1
ATOM 773 O O . SER A 1 101 ? -2.552 -11.328 1.259 1.00 71.44 101 SER A O 1
ATOM 775 N N . ARG A 1 102 ? -3.170 -11.279 3.420 1.00 70.44 102 ARG A N 1
ATOM 776 C CA . ARG A 1 102 ? -1.922 -11.822 3.931 1.00 70.44 102 ARG A CA 1
ATOM 777 C C . ARG A 1 102 ? -2.200 -12.940 4.918 1.00 70.44 102 ARG A C 1
ATOM 779 O O . ARG A 1 102 ? -3.088 -12.858 5.760 1.00 70.44 102 ARG A O 1
ATOM 786 N N . ARG A 1 103 ? -1.379 -13.979 4.818 1.00 66.69 103 ARG A N 1
ATOM 787 C CA . ARG A 1 103 ? -1.211 -15.005 5.842 1.00 66.69 103 ARG A CA 1
ATOM 788 C C . ARG A 1 103 ? 0.195 -14.882 6.422 1.00 66.69 103 ARG A C 1
ATOM 790 O O . ARG A 1 103 ? 1.122 -14.446 5.738 1.00 66.69 103 ARG A O 1
ATOM 797 N N . GLU A 1 104 ? 0.362 -15.284 7.676 1.00 68.31 104 GLU A N 1
ATOM 798 C CA . GLU A 1 104 ? 1.683 -15.395 8.293 1.00 68.31 104 GLU A CA 1
ATOM 799 C C . GLU A 1 104 ? 2.643 -16.200 7.395 1.00 68.31 104 GLU A C 1
ATOM 801 O O . GLU A 1 104 ? 2.282 -17.251 6.861 1.00 68.31 104 GLU A O 1
ATOM 806 N N . GLY A 1 105 ? 3.856 -15.680 7.192 1.00 64.56 105 GLY A N 1
ATOM 807 C CA . GLY A 1 105 ? 4.856 -16.265 6.292 1.00 64.56 105 GLY A CA 1
ATOM 808 C C . GLY A 1 105 ? 4.805 -15.770 4.842 1.00 64.56 105 GLY A C 1
ATOM 809 O O . GLY A 1 105 ? 5.726 -16.070 4.087 1.00 64.56 105 GLY A O 1
ATOM 810 N N . TYR A 1 106 ? 3.802 -14.974 4.456 1.00 71.81 106 TYR A N 1
ATOM 811 C CA . TYR A 1 106 ? 3.710 -14.378 3.120 1.00 71.81 106 TYR A CA 1
ATOM 812 C C . TYR A 1 106 ? 4.194 -12.925 3.072 1.00 71.81 106 TYR A C 1
ATOM 814 O O . TYR A 1 106 ? 4.214 -12.211 4.081 1.00 71.81 106 TYR A O 1
ATOM 822 N N . VAL A 1 107 ? 4.604 -12.487 1.875 1.00 76.56 107 VAL A N 1
ATOM 823 C CA . VAL A 1 107 ? 5.017 -11.099 1.631 1.00 76.56 107 VAL A CA 1
ATOM 824 C C . VAL A 1 107 ? 3.840 -10.151 1.827 1.00 76.56 107 VAL A C 1
ATOM 826 O O . VAL A 1 107 ? 2.682 -10.532 1.643 1.00 76.56 107 VAL A O 1
ATOM 829 N N . TRP A 1 108 ? 4.138 -8.914 2.212 1.00 80.69 108 TRP A N 1
ATOM 830 C CA . TRP A 1 108 ? 3.120 -7.876 2.276 1.00 80.69 108 TRP A CA 1
ATOM 831 C C . TRP A 1 108 ? 2.527 -7.606 0.883 1.00 80.69 108 TRP A C 1
ATOM 833 O O . TRP A 1 108 ? 3.248 -7.743 -0.112 1.00 80.69 108 TRP A O 1
ATOM 843 N N . PRO A 1 109 ? 1.233 -7.247 0.810 1.00 85.69 109 PRO A N 1
ATOM 844 C CA . PRO A 1 109 ? 0.580 -6.794 -0.412 1.00 85.69 109 PRO A CA 1
ATOM 845 C C . PRO A 1 109 ? 1.410 -5.726 -1.115 1.00 85.69 109 PRO A C 1
ATOM 847 O O . PRO A 1 109 ? 1.755 -4.709 -0.512 1.00 85.69 109 PRO A O 1
ATOM 850 N N . ARG A 1 110 ? 1.769 -5.970 -2.374 1.00 87.44 110 ARG A N 1
ATOM 851 C CA . ARG A 1 110 ? 2.629 -5.064 -3.141 1.00 87.44 110 ARG A CA 1
ATOM 852 C C . ARG A 1 110 ? 2.434 -5.193 -4.638 1.00 87.44 110 ARG A C 1
ATOM 854 O O . ARG A 1 110 ? 2.027 -6.252 -5.121 1.00 87.44 110 ARG A O 1
ATOM 861 N N . PHE A 1 111 ? 2.765 -4.130 -5.360 1.00 89.00 111 PHE A N 1
ATOM 862 C CA . PHE A 1 111 ?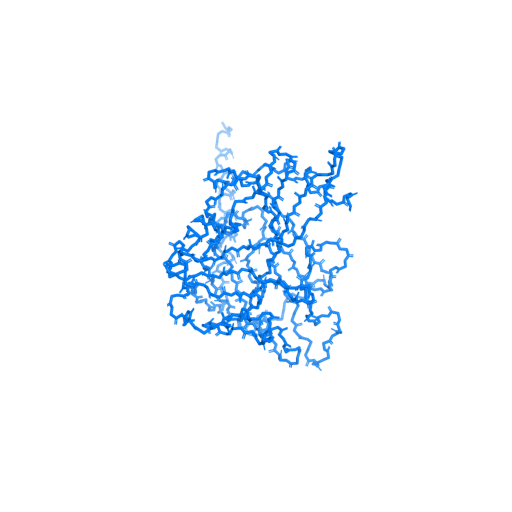 2.883 -4.171 -6.811 1.00 89.00 111 PHE A CA 1
ATOM 863 C C . PHE A 1 111 ? 4.174 -3.521 -7.311 1.00 89.00 111 PHE A C 1
ATOM 865 O O . PHE A 1 111 ? 4.731 -2.629 -6.665 1.00 89.00 111 PHE A O 1
ATOM 872 N N . SER A 1 112 ? 4.652 -4.000 -8.457 1.00 88.50 112 SER A N 1
ATOM 873 C CA . SER A 1 112 ? 5.925 -3.606 -9.070 1.00 88.50 112 SER A CA 1
ATOM 874 C C . SER A 1 112 ? 5.919 -3.828 -10.581 1.00 88.50 112 SER A C 1
ATOM 876 O O . SER A 1 112 ? 5.141 -4.631 -11.087 1.00 88.50 112 SER A O 1
ATOM 878 N N . LEU A 1 113 ? 6.827 -3.172 -11.308 1.00 85.62 113 LEU A N 1
ATOM 879 C CA . LEU A 1 113 ? 7.021 -3.390 -12.756 1.00 85.62 113 LEU A CA 1
ATOM 880 C C . LEU A 1 113 ? 7.833 -4.655 -13.078 1.00 85.62 113 LEU A C 1
ATOM 882 O O . LEU A 1 113 ? 7.883 -5.114 -14.216 1.00 85.62 113 LEU A O 1
ATOM 886 N N . HIS A 1 114 ? 8.479 -5.233 -12.068 1.00 82.00 114 HIS A N 1
ATOM 887 C CA . HIS A 1 114 ? 9.286 -6.441 -12.194 1.00 82.00 114 HIS A CA 1
ATOM 888 C C . HIS A 1 114 ? 8.716 -7.560 -11.333 1.00 82.00 114 HIS A C 1
ATOM 890 O O . HIS A 1 114 ? 8.120 -7.306 -10.281 1.00 82.00 114 HIS A O 1
ATOM 896 N N . ASN A 1 115 ? 8.934 -8.803 -11.754 1.00 78.75 115 ASN A N 1
ATOM 897 C CA . ASN A 1 115 ? 8.563 -9.955 -10.956 1.00 78.75 115 ASN A CA 1
ATOM 898 C C . ASN A 1 115 ? 9.516 -10.102 -9.757 1.00 78.75 115 ASN A C 1
ATOM 900 O O . ASN A 1 115 ? 10.654 -10.528 -9.903 1.00 78.75 115 ASN A O 1
ATOM 904 N N . LEU A 1 116 ? 9.030 -9.796 -8.553 1.00 77.31 116 LEU A N 1
ATOM 905 C CA . LEU A 1 116 ? 9.834 -9.881 -7.328 1.00 77.31 116 LEU A CA 1
ATOM 906 C C . LEU A 1 116 ? 9.879 -11.284 -6.698 1.00 77.31 116 LEU A C 1
ATOM 908 O O . LEU A 1 116 ? 10.403 -11.411 -5.592 1.00 77.31 116 LEU A O 1
ATOM 912 N N . THR A 1 117 ? 9.275 -12.314 -7.309 1.00 73.69 117 THR A N 1
ATOM 913 C CA . THR A 1 117 ? 9.430 -13.706 -6.834 1.00 73.69 117 THR A CA 1
ATOM 914 C C . THR A 1 117 ? 10.650 -14.402 -7.422 1.00 73.69 117 THR A C 1
ATOM 916 O O . THR A 1 117 ? 11.081 -15.407 -6.868 1.00 73.69 117 THR A O 1
ATOM 919 N N . ASP A 1 118 ? 11.172 -13.907 -8.545 1.00 71.44 118 ASP A N 1
ATOM 920 C CA . ASP A 1 118 ? 12.328 -14.475 -9.234 1.00 71.44 118 ASP A CA 1
ATOM 921 C C . ASP A 1 118 ? 13.522 -13.530 -9.076 1.00 71.44 118 ASP A C 1
ATOM 923 O O . ASP A 1 118 ? 13.613 -12.497 -9.736 1.00 71.44 118 ASP A O 1
ATOM 927 N N . VAL A 1 119 ? 14.411 -13.858 -8.139 1.00 65.94 119 VAL A N 1
ATOM 928 C CA . VAL A 1 119 ? 15.585 -13.031 -7.815 1.00 65.94 119 VAL A CA 1
ATOM 929 C C . VAL A 1 119 ? 16.653 -13.058 -8.909 1.00 65.94 119 VAL A C 1
ATOM 931 O O . VAL A 1 119 ? 17.524 -12.192 -8.908 1.00 65.94 119 VAL A O 1
ATOM 934 N N . ASP A 1 120 ? 16.578 -14.024 -9.827 1.00 65.44 120 ASP A N 1
ATOM 935 C CA . ASP A 1 120 ? 17.538 -14.199 -10.916 1.00 65.44 120 ASP A CA 1
ATOM 936 C C . ASP A 1 120 ? 17.102 -13.453 -12.189 1.00 65.44 120 ASP A C 1
ATOM 938 O O . ASP A 1 120 ? 17.872 -13.349 -13.149 1.00 65.44 120 ASP A O 1
ATOM 942 N N . GLN A 1 121 ? 15.878 -12.909 -12.218 1.00 70.06 121 GLN A N 1
ATOM 943 C CA . GLN A 1 121 ? 15.398 -12.127 -13.349 1.00 70.06 121 GLN A CA 1
ATOM 944 C C . GLN A 1 121 ? 15.998 -10.708 -13.307 1.00 70.06 121 GLN A C 1
ATOM 946 O O . GLN A 1 121 ? 15.714 -9.955 -12.372 1.00 70.06 121 GLN A O 1
ATOM 951 N N . PRO A 1 122 ? 16.786 -10.298 -14.322 1.00 66.38 122 PRO A N 1
ATOM 952 C CA . PRO A 1 122 ? 17.386 -8.971 -14.337 1.00 66.38 122 PRO A CA 1
ATOM 953 C C . PRO A 1 122 ? 16.302 -7.896 -14.430 1.00 66.38 122 PRO A C 1
ATOM 955 O O . PRO A 1 122 ? 15.389 -7.975 -15.260 1.00 66.38 122 PRO A O 1
ATOM 958 N N . ARG A 1 123 ? 16.425 -6.865 -13.596 1.00 75.94 123 ARG A N 1
ATOM 959 C CA . ARG A 1 123 ? 15.588 -5.669 -13.654 1.00 75.94 123 ARG A CA 1
ATOM 960 C C . ARG A 1 123 ? 16.148 -4.697 -14.674 1.00 75.94 123 ARG A C 1
ATOM 962 O O . ARG A 1 123 ? 17.358 -4.598 -14.874 1.00 75.94 123 ARG A O 1
ATOM 969 N N . ASN A 1 124 ? 15.254 -3.936 -15.294 1.00 76.19 124 ASN A N 1
ATOM 970 C CA . ASN A 1 124 ? 15.662 -2.789 -16.088 1.00 76.19 124 ASN A CA 1
ATOM 971 C C . ASN A 1 124 ? 15.665 -1.555 -15.171 1.00 76.19 124 ASN A C 1
ATOM 973 O O . ASN A 1 124 ? 14.590 -1.013 -14.925 1.00 76.19 124 ASN A O 1
ATOM 977 N N . PRO A 1 125 ? 16.829 -1.081 -14.681 1.00 72.62 125 PRO A N 1
ATOM 978 C CA . PRO A 1 125 ? 16.890 0.057 -13.756 1.00 72.62 125 PRO A CA 1
ATOM 979 C C . PRO A 1 125 ? 16.421 1.374 -14.390 1.00 72.62 125 PRO A C 1
ATOM 981 O O . PRO A 1 125 ? 16.252 2.373 -13.696 1.00 72.62 125 PRO A O 1
ATOM 984 N N . ASN A 1 126 ? 16.223 1.392 -15.709 1.00 76.94 126 ASN A N 1
ATOM 985 C CA . ASN A 1 126 ? 15.724 2.554 -16.424 1.00 76.94 126 ASN A CA 1
ATOM 986 C C . ASN A 1 126 ? 14.196 2.626 -16.466 1.00 76.94 126 ASN A C 1
ATOM 988 O O . ASN A 1 126 ? 13.675 3.645 -16.915 1.00 76.94 126 ASN A O 1
ATOM 992 N N . VAL A 1 127 ? 13.484 1.583 -16.026 1.00 83.81 127 VAL A N 1
ATOM 993 C CA . VAL A 1 127 ? 12.019 1.536 -16.040 1.00 83.81 127 VAL A CA 1
ATOM 994 C C . VAL A 1 127 ? 11.510 1.576 -14.606 1.00 83.81 127 VAL A C 1
ATOM 996 O O . VAL A 1 127 ? 11.765 0.682 -13.810 1.00 83.81 127 VAL A O 1
ATOM 999 N N . THR A 1 128 ? 10.780 2.633 -14.278 1.00 89.25 128 THR A N 1
ATOM 1000 C CA . THR A 1 128 ? 10.186 2.864 -12.954 1.00 89.25 128 THR A CA 1
ATOM 1001 C C . THR A 1 128 ? 8.767 3.396 -13.127 1.00 89.25 128 THR A C 1
ATOM 1003 O O . THR A 1 128 ? 8.298 3.557 -14.255 1.00 89.25 128 THR A O 1
ATOM 1006 N N . PHE A 1 129 ? 8.059 3.679 -12.036 1.00 91.31 129 PHE A N 1
ATOM 1007 C CA . PHE A 1 129 ? 6.790 4.392 -12.113 1.00 91.31 129 PHE A CA 1
ATOM 1008 C C . PHE A 1 129 ? 6.701 5.575 -11.156 1.00 91.31 129 PHE A C 1
ATOM 1010 O O . PHE A 1 129 ? 7.259 5.598 -10.056 1.00 91.31 129 PHE A O 1
ATOM 1017 N N . ASP A 1 130 ? 5.923 6.559 -11.581 1.00 92.69 130 ASP A N 1
ATOM 1018 C CA . ASP A 1 130 ? 5.500 7.697 -10.792 1.00 92.69 130 ASP A CA 1
ATOM 1019 C C . ASP A 1 130 ? 4.077 7.448 -10.285 1.00 92.69 130 ASP A C 1
ATOM 1021 O O . ASP A 1 130 ? 3.132 7.364 -11.067 1.00 92.69 130 ASP A O 1
ATOM 1025 N N . MET A 1 131 ? 3.897 7.382 -8.966 1.00 93.50 131 MET A N 1
ATOM 1026 C CA . MET A 1 131 ? 2.566 7.328 -8.355 1.00 93.50 131 MET A CA 1
ATOM 1027 C C . MET A 1 131 ? 1.838 8.657 -8.564 1.00 93.50 131 MET A C 1
ATOM 1029 O O . MET A 1 131 ? 2.378 9.714 -8.225 1.00 93.50 131 MET A O 1
ATOM 1033 N N . ARG A 1 132 ? 0.605 8.616 -9.079 1.00 92.38 132 ARG A N 1
ATOM 1034 C CA . ARG A 1 132 ? -0.245 9.802 -9.282 1.00 92.38 132 ARG A CA 1
ATOM 1035 C C . ARG A 1 132 ? -1.368 9.848 -8.263 1.00 92.38 132 ARG A C 1
ATOM 1037 O O . ARG A 1 132 ? -1.458 10.801 -7.484 1.00 92.38 132 ARG A O 1
ATOM 1044 N N . SER A 1 133 ? -2.169 8.792 -8.226 1.00 92.44 133 SER A N 1
ATOM 1045 C CA . SER A 1 133 ? -3.248 8.641 -7.260 1.00 92.44 133 SER A CA 1
ATOM 1046 C C . SER A 1 133 ? -3.505 7.187 -6.906 1.00 92.44 133 SER A C 1
ATOM 1048 O O . SER A 1 133 ? -3.131 6.268 -7.634 1.00 92.44 133 SER A O 1
ATOM 1050 N N . LEU A 1 134 ? -4.120 7.006 -5.745 1.00 91.25 134 LEU A N 1
ATOM 1051 C CA . LEU A 1 134 ? -4.576 5.722 -5.238 1.00 91.25 134 LEU A CA 1
ATOM 1052 C C . LEU A 1 134 ? -5.830 5.962 -4.410 1.00 91.25 134 LEU A C 1
ATOM 1054 O O . LEU A 1 134 ? -5.798 6.801 -3.505 1.00 91.25 134 LEU A O 1
ATOM 1058 N N . THR A 1 135 ? -6.882 5.194 -4.666 1.00 90.06 135 THR A N 1
ATOM 1059 C CA . THR A 1 135 ? -8.039 5.122 -3.776 1.00 90.06 135 THR A CA 1
ATOM 1060 C C . THR A 1 135 ? -7.942 3.870 -2.915 1.00 90.06 135 THR A C 1
ATOM 1062 O O . THR A 1 135 ? -7.589 2.794 -3.392 1.00 90.06 135 THR A O 1
ATOM 1065 N N . PHE A 1 136 ? -8.207 3.998 -1.618 1.00 89.25 136 PHE A N 1
ATOM 1066 C CA . PHE A 1 136 ? -8.185 2.858 -0.705 1.00 89.25 136 PHE A CA 1
ATOM 1067 C C . PHE A 1 136 ? -9.131 3.056 0.482 1.00 89.25 136 PHE A C 1
ATOM 1069 O O . PHE A 1 136 ? -9.516 4.179 0.806 1.00 89.25 136 PHE A O 1
ATOM 1076 N N . SER A 1 137 ? -9.482 1.961 1.153 1.00 87.38 137 SER A N 1
ATOM 1077 C CA . SER A 1 137 ? -10.266 1.972 2.392 1.00 87.38 137 SER A CA 1
ATOM 1078 C C . SER A 1 137 ? -9.866 0.806 3.306 1.00 87.38 137 SER A C 1
ATOM 1080 O O . SER A 1 137 ? -9.573 -0.282 2.792 1.00 87.38 137 SER A O 1
ATOM 1082 N N . PRO A 1 138 ? -9.839 0.973 4.644 1.00 87.81 138 PRO A N 1
ATOM 1083 C CA . PRO A 1 138 ? -9.834 -0.175 5.541 1.00 87.81 138 PRO A CA 1
ATOM 1084 C C . PRO A 1 138 ? -11.104 -1.004 5.351 1.00 87.81 138 PRO A C 1
ATOM 1086 O O . PRO A 1 138 ? -12.197 -0.454 5.255 1.00 87.81 138 PRO A O 1
ATOM 1089 N N . THR A 1 139 ? -10.966 -2.330 5.307 1.00 82.62 139 THR A N 1
ATOM 1090 C CA . THR A 1 139 ? -12.139 -3.196 5.157 1.00 82.62 139 THR A CA 1
ATOM 1091 C C . THR A 1 139 ? -12.959 -3.218 6.438 1.00 82.62 139 THR A C 1
ATOM 1093 O O . THR A 1 139 ? -12.400 -3.373 7.528 1.00 82.62 139 THR A O 1
ATOM 1096 N N . GLY A 1 140 ? -14.273 -3.132 6.287 1.00 80.31 140 GLY A N 1
ATOM 1097 C CA . GLY A 1 140 ? -15.270 -3.223 7.334 1.00 80.31 140 GLY A CA 1
ATOM 1098 C C . GLY A 1 140 ? -15.188 -2.147 8.408 1.00 80.31 140 GLY A C 1
ATOM 1099 O O . GLY A 1 140 ? -14.391 -1.208 8.383 1.00 80.31 140 GLY A O 1
ATOM 1100 N N . ARG A 1 141 ? -16.060 -2.294 9.400 1.00 85.75 141 ARG A N 1
ATOM 1101 C CA . ARG A 1 141 ? -16.096 -1.417 10.563 1.00 85.75 141 ARG A CA 1
ATOM 1102 C C . ARG A 1 141 ? -14.983 -1.738 11.560 1.00 85.75 141 ARG A C 1
ATOM 1104 O O . ARG A 1 141 ? -14.940 -2.825 12.136 1.00 85.75 141 ARG A O 1
ATOM 1111 N N . ILE A 1 142 ? -14.158 -0.740 11.877 1.00 88.44 142 ILE A N 1
ATOM 1112 C CA . ILE A 1 142 ? -13.101 -0.858 12.891 1.00 88.44 142 ILE A CA 1
ATOM 1113 C C . ILE A 1 142 ? -13.749 -0.941 14.288 1.00 88.44 142 ILE A C 1
ATOM 1115 O O . ILE A 1 142 ? -14.428 0.007 14.708 1.00 88.44 142 ILE A O 1
ATOM 1119 N N . PRO A 1 143 ? -13.569 -2.046 15.039 1.00 84.38 143 PRO A N 1
ATOM 1120 C CA . PRO A 1 143 ? -14.302 -2.279 16.278 1.00 84.38 143 PRO A CA 1
ATOM 1121 C C . PRO A 1 143 ? -13.634 -1.603 17.480 1.00 84.38 143 PRO A C 1
ATOM 1123 O O . PRO A 1 143 ? -12.447 -1.789 17.722 1.00 84.38 143 PRO A O 1
ATOM 1126 N N . GLY A 1 144 ? -14.407 -0.909 18.320 1.00 87.25 144 GLY A N 1
ATOM 1127 C CA . GLY A 1 144 ? -13.951 -0.481 19.647 1.00 87.25 144 GLY A CA 1
ATOM 1128 C C . GLY A 1 144 ? -14.296 0.956 20.022 1.00 87.25 144 GLY A C 1
ATOM 1129 O O . GLY A 1 144 ? -15.040 1.650 19.333 1.00 87.25 144 GLY A O 1
ATOM 1130 N N . THR A 1 145 ? -13.759 1.388 21.163 1.00 86.19 145 THR A N 1
ATOM 1131 C CA . THR A 1 145 ? -13.977 2.730 21.718 1.00 86.19 145 THR A CA 1
ATOM 1132 C C . THR A 1 145 ? -12.963 3.725 21.142 1.00 86.19 145 THR A C 1
ATOM 1134 O O . THR A 1 145 ? -11.773 3.393 21.067 1.00 86.19 145 THR A O 1
ATOM 1137 N N . PRO A 1 146 ? -13.376 4.958 20.779 1.00 85.62 146 PRO A N 1
ATOM 1138 C CA . PRO A 1 146 ? -12.461 6.019 20.356 1.00 85.62 146 PRO A CA 1
ATOM 1139 C C . PRO A 1 146 ? -11.272 6.195 21.306 1.00 85.62 146 PRO A C 1
ATOM 1141 O O . PRO A 1 146 ? -11.431 6.200 22.526 1.00 85.62 146 PRO A O 1
ATOM 1144 N N . GLY A 1 147 ? -10.066 6.303 20.741 1.00 81.50 147 GLY A N 1
ATOM 1145 C CA . GLY A 1 147 ? -8.818 6.445 21.500 1.00 81.50 147 GLY A CA 1
ATOM 1146 C C . GLY A 1 147 ? -8.286 5.158 22.146 1.00 81.50 147 GLY A C 1
ATOM 1147 O O . GLY A 1 147 ? -7.231 5.196 22.777 1.00 81.50 147 GLY A O 1
ATOM 1148 N N . LYS A 1 148 ? -8.980 4.021 21.996 1.00 87.75 148 LYS A N 1
ATOM 1149 C CA . LYS A 1 148 ? -8.526 2.700 22.468 1.00 87.75 148 LYS A CA 1
ATOM 1150 C C . LYS A 1 148 ? -8.198 1.729 21.342 1.00 87.75 148 LYS A C 1
ATOM 1152 O O . LYS A 1 148 ? -7.461 0.780 21.581 1.00 87.75 148 LYS A O 1
ATOM 1157 N N . VAL A 1 149 ? -8.730 1.962 20.147 1.00 90.31 149 VAL A N 1
ATOM 1158 C CA . VAL A 1 149 ? -8.472 1.152 18.955 1.00 90.31 149 VAL A CA 1
ATOM 1159 C C . VAL A 1 149 ? -8.180 2.077 17.785 1.00 90.31 149 VAL A C 1
ATOM 1161 O O . VAL A 1 149 ? -8.820 3.124 17.661 1.00 90.31 149 VAL A O 1
ATOM 1164 N N . LEU A 1 150 ? -7.221 1.698 16.950 1.00 90.75 150 LEU A N 1
ATOM 1165 C CA . LEU A 1 150 ? -6.974 2.331 15.662 1.00 90.75 150 LEU A CA 1
ATOM 1166 C C . LEU A 1 150 ? -6.494 1.295 14.647 1.00 90.75 150 LEU A C 1
ATOM 1168 O O . LEU A 1 150 ? -5.927 0.273 15.027 1.00 90.75 150 LEU A O 1
ATOM 1172 N N . VAL A 1 151 ? -6.698 1.575 13.366 1.00 90.94 151 VAL A N 1
ATOM 1173 C CA . VAL A 1 151 ? -6.008 0.876 12.279 1.00 90.94 151 VAL A CA 1
ATOM 1174 C C . VAL A 1 151 ? -4.908 1.792 11.764 1.00 90.94 151 VAL A C 1
ATOM 1176 O O . VAL A 1 151 ? -5.147 2.968 11.479 1.00 90.94 151 VAL A O 1
ATOM 1179 N N . LEU A 1 152 ? -3.692 1.258 11.676 1.00 90.00 152 LEU A N 1
ATOM 1180 C CA . LEU A 1 152 ? -2.550 1.945 11.088 1.00 90.00 152 LEU A CA 1
ATOM 1181 C C . LEU A 1 152 ? -2.246 1.332 9.732 1.00 90.00 152 LEU A C 1
ATOM 1183 O O . LEU A 1 152 ? -1.958 0.142 9.633 1.00 90.00 152 LEU A O 1
ATOM 1187 N N . ILE A 1 153 ? -2.250 2.175 8.709 1.00 90.75 153 ILE A N 1
ATOM 1188 C CA . ILE A 1 153 ? -1.883 1.815 7.346 1.00 90.75 153 ILE A CA 1
ATOM 1189 C C . ILE A 1 153 ? -0.559 2.489 7.018 1.00 90.75 153 ILE A C 1
ATOM 1191 O O . ILE A 1 153 ? -0.405 3.691 7.214 1.00 90.75 153 ILE A O 1
ATOM 1195 N N . ARG A 1 154 ? 0.403 1.734 6.502 1.00 89.44 154 ARG A N 1
ATOM 1196 C CA . ARG A 1 154 ? 1.664 2.249 5.970 1.00 89.44 154 ARG A CA 1
ATOM 1197 C C . ARG A 1 154 ? 1.716 1.929 4.483 1.00 89.44 154 ARG A C 1
ATOM 1199 O O . ARG A 1 154 ? 1.750 0.762 4.096 1.00 89.44 154 ARG A O 1
ATOM 1206 N N . LEU A 1 155 ? 1.712 2.979 3.669 1.00 91.38 155 LEU A N 1
ATOM 1207 C CA . LEU A 1 155 ? 1.961 2.903 2.236 1.00 91.38 155 LEU A CA 1
ATOM 1208 C C . LEU A 1 155 ? 3.431 3.214 2.001 1.00 91.38 155 LEU A C 1
ATOM 1210 O O . LEU A 1 155 ? 3.892 4.325 2.273 1.00 91.38 155 LEU A O 1
ATOM 1214 N N . THR A 1 156 ? 4.158 2.222 1.515 1.00 90.19 156 THR A N 1
ATOM 1215 C CA . THR A 1 156 ? 5.607 2.258 1.391 1.00 90.19 156 THR A CA 1
ATOM 1216 C C . THR A 1 156 ? 5.980 2.244 -0.081 1.00 90.19 156 THR A C 1
ATOM 1218 O O . THR A 1 156 ? 5.666 1.305 -0.804 1.00 90.19 156 THR A O 1
ATOM 1221 N N . LEU A 1 157 ? 6.678 3.278 -0.526 1.00 91.44 157 LEU A N 1
ATOM 1222 C CA . LEU A 1 157 ? 7.231 3.385 -1.866 1.00 91.44 157 LEU A CA 1
ATOM 1223 C C . LEU A 1 157 ? 8.725 3.108 -1.798 1.00 91.44 157 LEU A C 1
ATOM 1225 O O . LEU A 1 157 ? 9.448 3.800 -1.080 1.00 91.44 157 LEU A O 1
ATOM 1229 N N . VAL A 1 158 ? 9.186 2.109 -2.538 1.00 87.81 158 VAL A N 1
ATOM 1230 C CA . VAL A 1 158 ? 10.571 1.648 -2.504 1.00 87.81 158 VAL A CA 1
ATOM 1231 C C . VAL A 1 158 ? 11.215 1.880 -3.862 1.00 87.81 158 VAL A C 1
ATOM 1233 O O . VAL A 1 158 ? 10.740 1.378 -4.881 1.00 87.81 158 VAL A O 1
ATOM 1236 N N . LYS A 1 159 ? 12.318 2.624 -3.849 1.00 87.25 159 LYS A N 1
ATOM 1237 C CA . LYS A 1 159 ? 13.289 2.693 -4.937 1.00 87.25 159 LYS A CA 1
ATOM 1238 C C . LYS A 1 159 ? 14.381 1.681 -4.664 1.00 87.25 159 LYS A C 1
ATOM 1240 O O . LYS A 1 159 ? 14.949 1.650 -3.565 1.00 87.25 159 LYS A O 1
ATOM 1245 N N . LEU A 1 160 ? 14.642 0.842 -5.643 1.00 79.94 160 LEU A N 1
ATOM 1246 C CA . LEU A 1 160 ? 15.610 -0.228 -5.554 1.00 79.94 160 LEU A CA 1
ATOM 1247 C C . LEU A 1 160 ? 16.909 0.209 -6.240 1.00 79.94 160 LEU A C 1
ATOM 1249 O O . LEU A 1 160 ? 16.852 0.862 -7.280 1.00 79.94 160 LEU A O 1
ATOM 1253 N N . PRO A 1 161 ? 18.086 -0.157 -5.701 1.00 73.81 161 PRO A N 1
ATOM 1254 C CA . PRO A 1 161 ? 19.343 0.096 -6.403 1.00 73.81 161 PRO A CA 1
ATOM 1255 C C . PRO A 1 161 ? 19.336 -0.627 -7.761 1.00 73.81 161 PRO A C 1
ATOM 1257 O O . PRO A 1 161 ? 18.599 -1.601 -7.897 1.00 73.81 161 PRO A O 1
ATOM 1260 N N . PRO A 1 162 ? 20.128 -0.225 -8.764 1.00 69.69 162 PRO A N 1
ATOM 1261 C CA . PRO A 1 162 ? 20.316 -1.017 -9.982 1.00 69.69 162 PRO A CA 1
ATOM 1262 C C . PRO A 1 162 ? 20.898 -2.409 -9.684 1.00 69.69 162 PRO A C 1
ATOM 1264 O O . PRO A 1 162 ? 21.617 -2.582 -8.698 1.00 69.69 162 PRO A O 1
ATOM 1267 N N . ASP A 1 163 ? 20.607 -3.406 -10.526 1.00 61.97 163 ASP A N 1
ATOM 1268 C CA . ASP A 1 163 ? 21.260 -4.715 -10.400 1.00 61.97 163 ASP A CA 1
ATOM 1269 C C . ASP A 1 163 ? 22.764 -4.597 -10.712 1.00 61.97 163 ASP A C 1
ATOM 1271 O O . ASP A 1 163 ? 23.152 -3.852 -11.620 1.00 61.97 163 ASP A O 1
ATOM 1275 N N . PRO A 1 164 ? 23.636 -5.324 -9.990 1.00 58.94 164 PRO A N 1
ATOM 1276 C CA . PRO A 1 164 ? 25.060 -5.300 -10.272 1.00 58.94 164 PRO A CA 1
ATOM 1277 C C . PRO A 1 164 ? 25.333 -5.885 -11.670 1.00 58.94 164 PRO A C 1
ATOM 1279 O O . PRO A 1 164 ? 24.805 -6.949 -12.006 1.00 58.94 164 PRO A O 1
ATOM 1282 N N . PRO A 1 165 ? 26.226 -5.272 -12.471 1.00 51.72 165 PRO A N 1
ATOM 1283 C CA . PRO A 1 165 ? 26.519 -5.707 -13.842 1.00 51.72 165 PRO A CA 1
ATOM 1284 C C . PRO A 1 165 ? 27.102 -7.128 -13.931 1.00 51.72 165 PRO A C 1
ATOM 1286 O O . PRO A 1 165 ? 27.156 -7.715 -15.007 1.00 51.72 165 PRO A O 1
ATOM 1289 N N . THR A 1 166 ? 27.550 -7.692 -12.807 1.00 53.75 166 THR A N 1
ATOM 1290 C CA . THR A 1 166 ? 28.143 -9.030 -12.708 1.00 53.75 166 THR A CA 1
ATOM 1291 C C . THR A 1 166 ? 27.145 -10.127 -12.324 1.00 53.75 166 THR A C 1
ATOM 1293 O O . THR A 1 166 ? 27.561 -11.272 -12.164 1.00 53.75 166 THR A O 1
ATOM 1296 N N . GLY A 1 167 ? 25.850 -9.815 -12.162 1.00 51.91 167 GLY A N 1
ATOM 1297 C CA . GLY A 1 167 ? 24.808 -10.794 -11.812 1.00 51.91 167 GLY A CA 1
ATOM 1298 C C . GLY A 1 167 ? 24.938 -11.394 -10.405 1.00 51.91 167 GLY A C 1
ATOM 1299 O O . GLY A 1 167 ? 24.165 -12.269 -10.031 1.00 51.91 167 GLY A O 1
ATOM 1300 N N . VAL A 1 168 ? 25.906 -10.937 -9.603 1.00 52.09 168 VAL A N 1
ATOM 1301 C CA . VAL A 1 168 ? 26.075 -11.362 -8.210 1.00 52.09 168 VAL A CA 1
ATOM 1302 C C . VAL A 1 168 ? 25.283 -10.408 -7.328 1.00 52.09 168 VAL A C 1
ATOM 1304 O O . VAL A 1 168 ? 25.818 -9.419 -6.836 1.00 52.09 168 VAL A O 1
ATOM 1307 N N . VAL A 1 169 ? 23.992 -10.686 -7.166 1.00 53.72 169 VAL A N 1
ATOM 1308 C CA . VAL A 1 169 ? 23.099 -9.949 -6.265 1.00 53.72 169 VAL A CA 1
ATOM 1309 C C . VAL A 1 169 ? 23.475 -10.304 -4.817 1.00 53.72 169 VAL A C 1
ATOM 1311 O O . VAL A 1 169 ? 23.398 -11.478 -4.445 1.00 53.72 169 VAL A O 1
ATOM 1314 N N . PRO A 1 170 ? 23.911 -9.349 -3.969 1.00 53.06 170 PRO A N 1
ATOM 1315 C CA . PRO A 1 170 ? 24.120 -9.628 -2.552 1.00 53.06 170 PRO A CA 1
ATOM 1316 C C . PRO A 1 170 ? 22.833 -10.195 -1.927 1.00 53.06 170 PRO A C 1
ATOM 1318 O O . PRO A 1 170 ? 21.761 -9.637 -2.177 1.00 53.06 170 PRO A O 1
ATOM 1321 N N . PRO A 1 171 ? 22.888 -11.229 -1.069 1.00 47.62 171 PRO A N 1
ATOM 1322 C CA . PRO A 1 171 ? 21.693 -11.827 -0.458 1.00 47.62 171 PRO A CA 1
ATOM 1323 C C . PRO A 1 171 ? 20.764 -10.797 0.211 1.00 47.62 171 PRO A C 1
ATOM 1325 O O . PRO A 1 171 ? 19.545 -10.930 0.160 1.00 47.62 171 PRO A O 1
ATOM 1328 N N . GLU A 1 172 ? 21.336 -9.720 0.759 1.00 50.25 172 GLU A N 1
ATOM 1329 C CA . GLU A 1 172 ? 20.637 -8.613 1.434 1.00 50.25 172 GLU A CA 1
ATOM 1330 C C . GLU A 1 172 ? 19.892 -7.652 0.482 1.00 50.25 172 GLU A C 1
ATOM 1332 O O . GLU A 1 172 ? 19.011 -6.892 0.897 1.00 50.25 172 GLU A O 1
ATOM 1337 N N . THR A 1 173 ? 20.220 -7.688 -0.811 1.00 51.22 173 THR A N 1
ATOM 1338 C CA . THR A 1 173 ? 19.532 -6.906 -1.851 1.00 51.22 173 THR A CA 1
ATOM 1339 C C . THR A 1 173 ? 18.327 -7.642 -2.444 1.00 51.22 173 THR A C 1
ATOM 1341 O O . THR A 1 173 ? 17.418 -6.979 -2.942 1.00 51.22 173 THR A O 1
ATOM 1344 N N . SER A 1 174 ? 18.253 -8.971 -2.291 1.00 52.09 174 SER A N 1
ATOM 1345 C CA . SER A 1 174 ? 17.211 -9.830 -2.876 1.00 52.09 174 SER A CA 1
ATOM 1346 C C . SER A 1 174 ? 15.973 -9.995 -1.971 1.00 52.09 174 SER A C 1
ATOM 1348 O O . SER A 1 174 ? 16.073 -10.050 -0.746 1.00 52.09 174 SER A O 1
ATOM 1350 N N . PHE A 1 175 ? 14.772 -9.977 -2.560 1.00 58.72 175 PHE A N 1
ATOM 1351 C CA . PHE A 1 175 ? 13.510 -9.691 -1.859 1.00 58.72 175 PHE A CA 1
ATOM 1352 C C . PHE A 1 175 ? 12.831 -10.912 -1.233 1.00 58.72 175 PHE A C 1
ATOM 1354 O O . PHE A 1 175 ? 12.217 -11.705 -1.943 1.00 58.72 175 PHE A O 1
ATOM 1361 N N . PRO A 1 176 ? 12.753 -10.971 0.108 1.00 51.53 176 PRO A N 1
ATOM 1362 C CA . PRO A 1 176 ? 11.431 -11.230 0.700 1.00 51.53 176 PRO A CA 1
ATOM 1363 C C . PRO A 1 176 ? 11.034 -10.261 1.838 1.00 51.53 176 PRO A C 1
ATOM 1365 O O . PRO A 1 176 ? 11.673 -10.210 2.888 1.00 51.53 176 PRO A O 1
ATOM 1368 N N . GLY A 1 177 ? 9.901 -9.558 1.648 1.00 53.06 177 GLY A N 1
ATOM 1369 C CA . GLY A 1 177 ? 9.172 -8.755 2.653 1.00 53.06 177 GLY A CA 1
ATOM 1370 C C . GLY A 1 177 ? 9.611 -7.293 2.761 1.00 53.06 177 GLY A C 1
ATOM 1371 O O . GLY A 1 177 ? 10.023 -6.869 3.838 1.00 53.06 177 GLY A O 1
ATOM 1372 N N . LEU A 1 178 ? 9.602 -6.560 1.647 1.00 60.62 178 LEU A N 1
ATOM 1373 C CA . LEU A 1 178 ? 10.384 -5.342 1.474 1.00 60.62 178 LEU A CA 1
ATOM 1374 C C . LEU A 1 178 ? 10.032 -4.247 2.483 1.00 60.62 178 LEU A C 1
ATOM 1376 O O . LEU A 1 178 ? 9.090 -3.495 2.324 1.00 60.62 178 LEU A O 1
ATOM 1380 N N . VAL A 1 179 ? 10.937 -4.125 3.451 1.00 60.44 179 VAL A N 1
ATOM 1381 C CA . VAL A 1 179 ? 11.092 -3.113 4.500 1.00 60.44 179 VAL A CA 1
ATOM 1382 C C . VAL A 1 179 ? 10.191 -3.231 5.721 1.00 60.44 179 VAL A C 1
ATOM 1384 O O . VAL A 1 179 ? 10.587 -2.668 6.725 1.00 60.44 179 VAL A O 1
ATOM 1387 N N . ARG A 1 180 ? 9.089 -3.999 5.750 1.00 61.50 180 ARG A N 1
ATOM 1388 C CA . ARG A 1 180 ? 8.277 -4.224 6.985 1.00 61.50 180 ARG A CA 1
ATOM 1389 C C . ARG A 1 180 ? 8.046 -2.943 7.830 1.00 61.50 180 ARG A C 1
ATOM 1391 O O . ARG A 1 180 ? 8.098 -2.990 9.056 1.00 61.50 180 ARG A O 1
ATOM 1398 N N . GLY A 1 181 ? 7.866 -1.788 7.188 1.00 53.81 181 GLY A N 1
ATOM 1399 C CA . GLY A 1 181 ? 7.746 -0.488 7.869 1.00 53.81 181 GLY A CA 1
ATOM 1400 C C . GLY A 1 181 ? 9.021 0.065 8.547 1.00 53.81 181 GLY A C 1
ATOM 1401 O O . GLY A 1 181 ? 8.905 0.826 9.507 1.00 53.81 181 GLY A O 1
ATOM 1402 N N . ALA A 1 182 ? 10.218 -0.341 8.106 1.00 57.94 182 ALA A N 1
ATOM 1403 C CA . ALA A 1 182 ? 11.505 -0.182 8.799 1.00 57.94 182 ALA A CA 1
ATOM 1404 C C . ALA A 1 182 ? 11.903 1.264 9.127 1.00 57.94 182 ALA A C 1
ATOM 1406 O O . ALA A 1 182 ? 11.828 2.154 8.283 1.00 57.94 182 ALA A O 1
ATOM 1407 N N . PRO A 1 183 ? 12.525 1.442 10.304 1.00 55.88 183 PRO A N 1
ATOM 1408 C CA . PRO A 1 183 ? 13.918 1.872 10.299 1.00 55.88 183 PRO A CA 1
ATOM 1409 C C . PRO A 1 183 ? 14.719 1.121 11.372 1.00 55.88 183 PRO A C 1
ATOM 1411 O O . PRO A 1 183 ? 14.592 1.391 12.562 1.00 55.88 183 PRO A O 1
ATOM 1414 N N . THR A 1 184 ? 15.576 0.182 10.971 1.00 52.75 184 THR A N 1
ATOM 1415 C CA . THR A 1 184 ? 16.803 -0.083 11.755 1.00 52.75 184 THR A CA 1
ATOM 1416 C C . THR A 1 184 ? 17.916 -0.736 10.952 1.00 52.75 184 THR A C 1
ATOM 1418 O O . THR A 1 184 ? 19.058 -0.537 11.321 1.00 52.75 184 THR A O 1
ATOM 1421 N N . ASN A 1 185 ? 17.635 -1.397 9.824 1.00 57.88 185 ASN A N 1
ATOM 1422 C CA . ASN A 1 185 ? 18.656 -1.783 8.842 1.00 57.88 185 ASN A CA 1
ATOM 1423 C C . ASN A 1 185 ? 18.071 -1.653 7.434 1.00 57.88 185 ASN A C 1
ATOM 1425 O O . ASN A 1 185 ? 17.472 -2.595 6.911 1.00 57.88 185 ASN A O 1
ATOM 1429 N N . LEU A 1 186 ? 18.172 -0.459 6.848 1.00 67.81 186 LEU A N 1
ATOM 1430 C CA . LEU A 1 186 ? 17.827 -0.283 5.441 1.00 67.81 186 LEU A CA 1
ATOM 1431 C C . LEU A 1 186 ? 18.930 -0.915 4.594 1.00 67.81 186 LEU A C 1
ATOM 1433 O O . LEU A 1 186 ? 20.097 -0.585 4.809 1.00 67.81 186 LEU A O 1
ATOM 1437 N N . PRO A 1 187 ? 18.595 -1.797 3.640 1.00 68.00 187 PRO A N 1
ATOM 1438 C CA . PRO A 1 187 ? 19.601 -2.323 2.736 1.00 68.00 187 PRO A CA 1
ATOM 1439 C C . PRO A 1 187 ? 20.283 -1.178 1.967 1.00 68.00 187 PRO A C 1
ATOM 1441 O O . PRO A 1 187 ? 19.589 -0.231 1.572 1.00 68.00 187 PRO A O 1
ATOM 1444 N N . PRO A 1 188 ? 21.605 -1.259 1.735 1.00 71.75 188 PRO A N 1
ATOM 1445 C CA . PRO A 1 188 ? 22.347 -0.244 0.994 1.00 71.75 188 PRO A CA 1
ATOM 1446 C C . PRO A 1 188 ? 21.688 0.098 -0.346 1.00 71.75 188 PRO A C 1
ATOM 1448 O O . PRO A 1 188 ? 21.169 -0.781 -1.039 1.00 71.75 188 PRO A O 1
ATOM 1451 N N . GLY A 1 189 ? 21.677 1.387 -0.688 1.00 71.56 189 GLY A N 1
ATOM 1452 C CA . GLY A 1 189 ? 21.116 1.889 -1.945 1.00 71.56 189 GLY A CA 1
ATOM 1453 C C . GLY A 1 189 ? 19.588 1.819 -2.081 1.00 71.56 189 GLY A C 1
ATOM 1454 O O . GLY A 1 189 ? 19.066 2.229 -3.115 1.00 71.56 189 GLY A O 1
ATOM 1455 N N . LYS A 1 190 ? 18.838 1.331 -1.077 1.00 78.50 190 LYS A N 1
ATOM 1456 C CA . LYS A 1 190 ? 17.367 1.432 -1.081 1.00 78.50 190 LYS A CA 1
ATOM 1457 C C . LYS A 1 190 ? 16.928 2.799 -0.575 1.00 78.50 190 LYS A C 1
ATOM 1459 O O . LYS A 1 190 ? 17.348 3.234 0.496 1.00 78.50 190 LYS A O 1
ATOM 1464 N N . HIS A 1 191 ? 16.019 3.439 -1.302 1.00 84.31 191 HIS A N 1
ATOM 1465 C CA . HIS A 1 191 ? 15.383 4.680 -0.867 1.00 84.31 191 HIS A CA 1
ATOM 1466 C C . HIS A 1 191 ? 13.887 4.441 -0.675 1.00 84.31 191 HIS A C 1
ATOM 1468 O O . HIS A 1 191 ? 13.186 4.024 -1.593 1.00 84.31 191 HIS A O 1
ATOM 1474 N N . ILE A 1 192 ? 13.405 4.675 0.540 1.00 85.94 192 ILE A N 1
ATOM 1475 C CA . ILE A 1 192 ? 12.038 4.393 0.957 1.00 85.94 192 ILE A CA 1
ATOM 1476 C C . ILE A 1 192 ? 11.333 5.686 1.326 1.00 85.94 192 ILE A C 1
ATOM 1478 O O . ILE A 1 192 ? 11.827 6.460 2.145 1.00 85.94 192 ILE A O 1
ATOM 1482 N N . TYR A 1 193 ? 10.135 5.859 0.787 1.00 88.19 193 TYR A N 1
ATOM 1483 C CA . TYR A 1 193 ? 9.180 6.843 1.265 1.00 88.19 193 TYR A CA 1
ATOM 1484 C C . TYR A 1 193 ? 8.012 6.121 1.928 1.00 88.19 193 TYR A C 1
ATOM 1486 O O . TYR A 1 193 ? 7.437 5.213 1.331 1.00 88.19 193 TYR A O 1
ATOM 1494 N N . GLN A 1 194 ? 7.630 6.521 3.136 1.00 88.38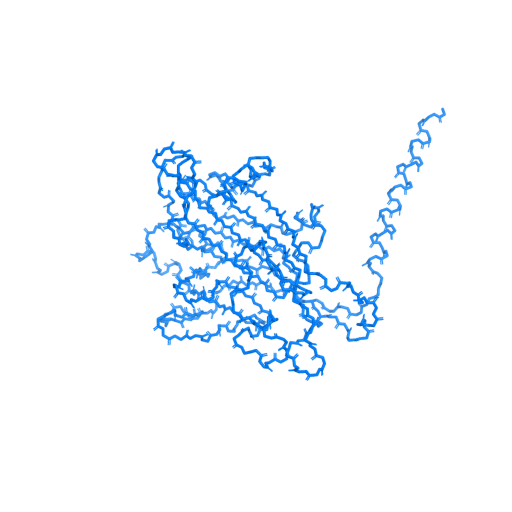 194 GLN A N 1
ATOM 1495 C CA . GLN A 1 194 ? 6.518 5.903 3.856 1.00 88.38 194 GLN A CA 1
ATOM 1496 C C . GLN A 1 194 ? 5.470 6.943 4.240 1.00 8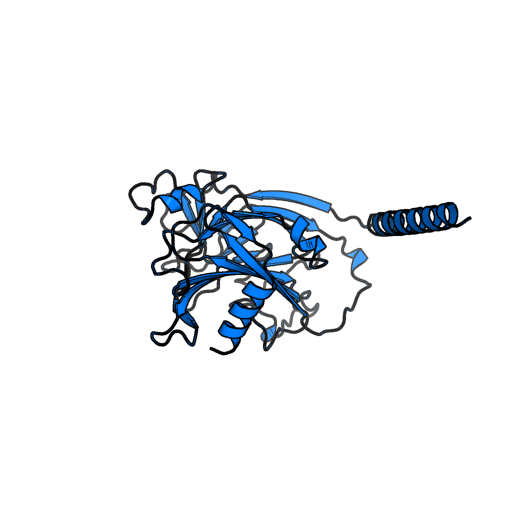8.38 194 GLN A C 1
ATOM 1498 O O . GLN A 1 194 ? 5.756 7.885 4.974 1.00 88.38 194 GLN A O 1
ATOM 1503 N N . LEU A 1 195 ? 4.229 6.727 3.813 1.00 89.06 195 LEU A N 1
ATOM 1504 C CA . LEU A 1 195 ? 3.061 7.456 4.298 1.00 89.06 195 LEU A CA 1
ATOM 1505 C C . LEU A 1 195 ? 2.318 6.593 5.320 1.00 89.06 195 LEU A C 1
ATOM 1507 O O . LEU A 1 195 ? 1.836 5.512 4.996 1.00 89.06 195 LEU A O 1
ATOM 1511 N N . SER A 1 196 ? 2.232 7.083 6.556 1.00 88.31 196 SER A N 1
ATOM 1512 C CA . SER A 1 196 ? 1.474 6.449 7.640 1.00 88.31 196 SER A CA 1
ATOM 1513 C C . SER A 1 196 ? 0.109 7.119 7.792 1.00 88.31 196 SER A C 1
ATOM 1515 O O . SER A 1 196 ? 0.039 8.331 7.987 1.00 88.31 196 SER A O 1
ATOM 1517 N N . LEU A 1 197 ? -0.967 6.344 7.713 1.00 89.31 197 LEU A N 1
ATOM 1518 C CA . LEU A 1 197 ? -2.351 6.799 7.812 1.00 89.31 197 LEU A CA 1
ATOM 1519 C C . LEU A 1 197 ? -3.018 6.142 9.018 1.00 89.31 197 LEU A C 1
ATOM 1521 O O . LEU A 1 197 ? -2.980 4.920 9.162 1.00 89.31 197 LEU A O 1
ATOM 1525 N N . VAL A 1 198 ? -3.619 6.953 9.884 1.00 89.38 198 VAL A N 1
ATOM 1526 C CA . VAL A 1 198 ? -4.271 6.482 11.115 1.00 89.38 198 VAL A CA 1
ATOM 1527 C C . VAL A 1 198 ? -5.782 6.620 10.994 1.00 89.38 198 VAL A C 1
ATOM 1529 O O . VAL A 1 198 ? -6.281 7.718 10.747 1.00 89.38 198 VAL A O 1
ATOM 1532 N N . PHE A 1 199 ? -6.490 5.515 11.232 1.00 89.19 199 PHE A N 1
ATOM 1533 C CA . PHE A 1 199 ? -7.947 5.424 11.227 1.00 89.19 199 PHE A CA 1
ATOM 1534 C C . PHE A 1 199 ? -8.456 5.108 12.634 1.00 89.19 199 PHE A C 1
ATOM 1536 O O . PHE A 1 199 ? -8.006 4.155 13.271 1.00 89.19 199 PHE A O 1
ATOM 1543 N N . GLY A 1 200 ? -9.399 5.910 13.132 1.00 88.56 200 GLY A N 1
ATOM 1544 C CA . GLY A 1 200 ? -10.092 5.641 14.397 1.00 88.56 200 GLY A CA 1
ATOM 1545 C C . GLY A 1 200 ? -11.131 4.515 14.284 1.00 88.56 200 GLY A C 1
ATOM 1546 O O . GLY A 1 200 ? -11.340 3.973 13.202 1.00 88.56 200 GLY A O 1
ATOM 1547 N N . PRO A 1 201 ? -11.830 4.160 15.372 1.00 88.00 201 PRO A N 1
ATOM 1548 C CA . PRO A 1 201 ? -12.901 3.171 15.311 1.00 88.00 201 PRO A CA 1
ATOM 1549 C C . PRO A 1 201 ? -14.128 3.715 14.574 1.00 88.00 201 PRO A C 1
ATOM 1551 O O . PRO A 1 201 ? -14.410 4.913 14.629 1.00 88.00 201 PRO A O 1
ATOM 1554 N N . GLY A 1 202 ? -14.891 2.816 13.955 1.00 86.56 202 GLY A N 1
ATOM 1555 C CA . GLY A 1 202 ? -16.069 3.154 13.160 1.00 86.56 202 GLY A CA 1
ATOM 1556 C C . GLY A 1 202 ? -15.955 2.737 11.699 1.00 86.56 202 GLY A C 1
ATOM 1557 O O . GLY A 1 202 ? -15.058 1.991 11.311 1.00 86.56 202 GLY A O 1
ATOM 1558 N N . GLU A 1 203 ? -16.933 3.186 10.925 1.00 83.06 203 GLU A N 1
ATOM 1559 C CA . GLU A 1 203 ? -16.981 3.038 9.472 1.00 83.06 203 GLU A CA 1
ATOM 1560 C C . GLU A 1 203 ? -16.199 4.188 8.839 1.00 83.06 203 GLU A C 1
ATOM 1562 O O . GLU A 1 203 ? -16.264 5.316 9.334 1.00 83.06 203 GLU A O 1
ATOM 1567 N N . HIS A 1 204 ? -15.474 3.903 7.759 1.00 82.44 204 HIS A N 1
ATOM 1568 C CA . HIS A 1 204 ? -14.707 4.909 7.029 1.00 82.44 204 HIS A CA 1
ATOM 1569 C C . HIS A 1 204 ? -15.019 4.825 5.538 1.00 82.44 204 HIS A C 1
ATOM 1571 O O . HIS A 1 204 ? -15.071 3.720 4.993 1.00 82.44 204 HIS A O 1
ATOM 1577 N N . PRO A 1 205 ? -15.239 5.966 4.867 1.00 79.44 205 PRO A N 1
ATOM 1578 C CA . PRO A 1 205 ? -15.357 5.986 3.420 1.00 79.44 205 PRO A CA 1
ATOM 1579 C C . PRO A 1 205 ? -13.987 5.782 2.763 1.00 79.44 205 PRO A C 1
ATOM 1581 O O . PRO A 1 205 ? -12.936 5.939 3.388 1.00 79.44 205 PRO A O 1
ATOM 1584 N N . SER A 1 206 ? -14.013 5.490 1.466 1.00 83.81 206 SER A N 1
ATOM 1585 C CA . SER A 1 206 ? -12.814 5.428 0.634 1.00 83.81 206 SER A CA 1
ATOM 1586 C C . SER A 1 206 ? -12.091 6.772 0.594 1.00 83.81 206 SER A C 1
ATOM 1588 O O . SER A 1 206 ? -12.709 7.830 0.466 1.00 83.81 206 SER A O 1
ATOM 1590 N N . VAL A 1 207 ? -10.766 6.713 0.666 1.00 87.06 207 VAL A N 1
ATOM 1591 C CA . VAL A 1 207 ? -9.866 7.863 0.650 1.00 87.06 207 VAL A CA 1
ATOM 1592 C C . VAL A 1 207 ? -9.061 7.841 -0.638 1.00 87.06 207 VAL A C 1
ATOM 1594 O O . VAL A 1 207 ? -8.385 6.857 -0.934 1.00 87.06 207 VAL A O 1
ATOM 1597 N N . THR A 1 208 ? -9.075 8.953 -1.369 1.00 89.12 208 THR A N 1
ATOM 1598 C CA . THR A 1 208 ? -8.221 9.144 -2.545 1.00 89.12 208 THR A CA 1
ATOM 1599 C C . THR A 1 208 ? -6.993 9.960 -2.165 1.00 89.12 208 THR A C 1
ATOM 1601 O O . THR A 1 208 ? -7.085 11.105 -1.719 1.00 89.12 208 THR A O 1
ATOM 1604 N N . LEU A 1 209 ? -5.818 9.379 -2.375 1.00 89.94 209 LEU A N 1
ATOM 1605 C CA . LEU A 1 209 ? -4.536 10.043 -2.197 1.00 89.94 209 LEU A CA 1
ATOM 1606 C C . LEU A 1 209 ? -4.090 10.674 -3.504 1.00 89.94 209 LEU A C 1
ATOM 1608 O O . LEU A 1 209 ? -4.038 10.007 -4.533 1.00 89.94 209 LEU A O 1
ATOM 1612 N N . ASN A 1 210 ? -3.695 11.943 -3.440 1.00 88.88 210 ASN A N 1
ATOM 1613 C CA . ASN A 1 210 ? -3.030 12.628 -4.540 1.00 88.88 210 ASN A CA 1
ATOM 1614 C C . ASN A 1 210 ? -1.547 12.814 -4.202 1.00 88.88 210 ASN A C 1
ATOM 1616 O O . ASN A 1 210 ? -1.185 13.616 -3.334 1.00 88.88 210 ASN A O 1
ATOM 1620 N N . TYR A 1 211 ? -0.685 12.092 -4.915 1.00 89.00 211 TYR A N 1
ATOM 1621 C CA . TYR A 1 211 ? 0.752 12.099 -4.661 1.00 89.00 211 TYR A CA 1
ATOM 1622 C C . TYR A 1 211 ? 1.423 13.422 -5.055 1.00 89.00 211 TYR A C 1
ATOM 1624 O O . TYR A 1 211 ? 2.460 13.763 -4.483 1.00 89.00 211 TYR A O 1
ATOM 1632 N N . ASP A 1 212 ? 0.816 14.233 -5.932 1.00 85.44 212 ASP A N 1
ATOM 1633 C CA . ASP A 1 212 ? 1.328 15.574 -6.247 1.00 85.44 212 ASP A CA 1
ATOM 1634 C C . ASP A 1 212 ? 1.315 16.509 -5.036 1.00 85.44 212 ASP A C 1
ATOM 1636 O O . ASP A 1 212 ? 2.150 17.412 -4.949 1.00 85.44 212 ASP A O 1
ATOM 1640 N N . ILE A 1 213 ? 0.413 16.285 -4.076 1.00 83.12 213 ILE A N 1
ATOM 1641 C CA . ILE A 1 213 ? 0.393 17.041 -2.820 1.00 83.12 213 ILE A CA 1
ATOM 1642 C C . ILE A 1 213 ? 1.603 16.655 -1.966 1.00 83.12 213 ILE A C 1
ATOM 1644 O O . ILE A 1 213 ? 2.316 17.530 -1.476 1.00 83.12 213 ILE A O 1
ATOM 1648 N N . PHE A 1 214 ? 1.885 15.358 -1.831 1.00 83.38 214 PHE A N 1
ATOM 1649 C CA . PHE A 1 214 ? 2.980 14.865 -0.992 1.00 83.38 214 PHE A CA 1
ATOM 1650 C C . PHE A 1 214 ? 4.355 15.259 -1.525 1.00 83.38 214 PHE A C 1
ATOM 1652 O O . PHE A 1 214 ? 5.226 15.620 -0.738 1.00 83.38 214 PHE A O 1
ATOM 1659 N N . ARG A 1 215 ? 4.519 15.313 -2.852 1.00 83.38 215 ARG A N 1
ATOM 1660 C CA . ARG A 1 215 ? 5.746 15.790 -3.518 1.00 83.38 215 ARG A CA 1
ATOM 1661 C C . ARG A 1 215 ? 6.148 17.211 -3.122 1.00 83.38 215 ARG A C 1
ATOM 1663 O O . ARG A 1 215 ? 7.326 17.548 -3.204 1.00 83.38 215 ARG A O 1
ATOM 1670 N N . ARG A 1 216 ? 5.189 18.049 -2.712 1.00 79.31 216 ARG A N 1
ATOM 1671 C CA . ARG A 1 216 ? 5.458 19.423 -2.250 1.00 79.31 216 ARG A CA 1
ATOM 1672 C C . ARG A 1 216 ? 6.062 19.453 -0.850 1.00 79.31 216 ARG A C 1
ATOM 1674 O O . ARG A 1 216 ? 6.828 20.359 -0.546 1.00 79.31 216 ARG A O 1
ATOM 1681 N N . SER A 1 217 ? 5.695 18.492 -0.007 1.00 77.88 217 SER A N 1
ATOM 1682 C CA . SER A 1 217 ? 6.178 18.384 1.373 1.00 77.88 217 SER A CA 1
ATOM 1683 C C . SER A 1 217 ? 7.448 17.545 1.472 1.00 77.88 217 SER A C 1
ATOM 1685 O O . SER A 1 217 ? 8.329 17.859 2.264 1.00 77.88 217 SER A O 1
ATOM 1687 N N . VAL A 1 218 ? 7.538 16.492 0.659 1.00 80.31 218 VAL A N 1
ATOM 1688 C CA . VAL A 1 218 ? 8.644 15.537 0.627 1.00 80.31 218 VAL A CA 1
ATOM 1689 C C . VAL A 1 218 ? 9.121 15.418 -0.827 1.00 80.31 218 VAL A C 1
ATOM 1691 O O . VAL A 1 218 ? 8.476 14.742 -1.639 1.00 80.31 218 VAL A O 1
ATOM 1694 N N . PRO A 1 219 ? 10.204 16.121 -1.212 1.00 79.94 219 PRO A N 1
ATOM 1695 C CA . PRO A 1 219 ? 10.695 16.113 -2.585 1.00 79.94 219 PRO A CA 1
ATOM 1696 C C . PRO A 1 219 ? 10.980 14.696 -3.104 1.00 79.94 219 PRO A C 1
ATOM 1698 O O . PRO A 1 219 ? 11.710 13.917 -2.499 1.00 79.94 219 PRO A O 1
ATOM 1701 N N . GLY A 1 220 ? 10.406 14.360 -4.262 1.00 80.69 220 GLY A N 1
ATOM 1702 C CA . GLY A 1 220 ? 10.590 13.051 -4.900 1.00 80.69 220 GLY A CA 1
ATOM 1703 C C . GLY A 1 220 ? 9.665 11.935 -4.397 1.00 80.69 220 GLY A C 1
ATOM 1704 O O . GLY A 1 220 ? 9.741 10.827 -4.932 1.00 80.69 220 GLY A O 1
ATOM 1705 N N . PHE A 1 221 ? 8.768 12.215 -3.444 1.00 86.00 221 PHE A N 1
ATOM 1706 C CA . PHE A 1 221 ? 7.771 11.255 -2.963 1.00 86.00 221 PHE A CA 1
ATOM 1707 C C . PHE A 1 221 ? 6.901 10.732 -4.120 1.00 86.00 221 PHE A C 1
ATOM 1709 O O . PHE A 1 221 ? 6.260 11.499 -4.840 1.00 86.00 221 PHE A O 1
ATOM 1716 N N . GLY A 1 222 ? 6.886 9.417 -4.333 1.00 86.50 222 GLY A N 1
ATOM 1717 C CA . GLY A 1 222 ? 6.121 8.810 -5.428 1.00 86.50 222 GLY A CA 1
ATOM 1718 C C . GLY A 1 222 ? 6.672 9.080 -6.827 1.00 86.50 222 GLY A C 1
ATOM 1719 O O . GLY A 1 222 ? 5.892 9.026 -7.771 1.00 86.50 222 GLY A O 1
ATOM 1720 N N . ARG A 1 223 ? 7.961 9.413 -6.978 1.00 88.81 223 ARG A N 1
ATOM 1721 C CA . ARG A 1 223 ? 8.628 9.517 -8.289 1.00 88.81 223 ARG A CA 1
ATOM 1722 C C . ARG A 1 223 ? 9.715 8.471 -8.463 1.00 88.81 223 ARG A C 1
ATOM 1724 O O . ARG A 1 223 ? 10.477 8.295 -7.518 1.00 88.81 223 ARG A O 1
ATOM 1731 N N . ASN A 1 224 ? 9.864 7.902 -9.657 1.00 87.81 224 ASN A N 1
ATOM 1732 C CA . ASN A 1 224 ? 10.830 6.855 -10.009 1.00 87.81 224 ASN A CA 1
ATOM 1733 C C . ASN A 1 224 ? 10.860 5.719 -8.971 1.00 87.81 224 ASN A C 1
ATOM 1735 O O . ASN A 1 224 ? 11.901 5.436 -8.384 1.00 87.81 224 ASN A O 1
ATOM 1739 N N . VAL A 1 225 ? 9.689 5.172 -8.653 1.00 88.81 225 VAL A N 1
ATOM 1740 C CA . VAL A 1 225 ? 9.496 4.097 -7.675 1.00 88.81 225 VAL A CA 1
ATOM 1741 C C . VAL A 1 225 ? 9.485 2.752 -8.402 1.00 88.81 225 VAL A C 1
ATOM 1743 O O . VAL A 1 225 ? 8.949 2.649 -9.502 1.00 88.81 225 VAL A O 1
ATOM 1746 N N . ASP A 1 226 ? 10.055 1.719 -7.784 1.00 88.50 226 ASP A N 1
ATOM 1747 C CA . ASP A 1 226 ? 10.052 0.354 -8.322 1.00 88.50 226 ASP A CA 1
ATOM 1748 C C . ASP A 1 226 ? 8.932 -0.506 -7.730 1.00 88.50 226 ASP A C 1
ATOM 1750 O O . ASP A 1 226 ? 8.412 -1.411 -8.387 1.00 88.50 226 ASP A O 1
ATOM 1754 N N . VAL A 1 227 ? 8.597 -0.266 -6.457 1.00 89.94 227 VAL A N 1
ATOM 1755 C CA . VAL A 1 227 ? 7.649 -1.079 -5.688 1.00 89.94 227 VAL A CA 1
ATOM 1756 C C . VAL A 1 227 ? 6.791 -0.197 -4.792 1.00 89.94 227 VAL A C 1
ATOM 1758 O O . VAL A 1 227 ? 7.299 0.677 -4.089 1.00 89.94 227 VAL A O 1
ATOM 1761 N N . MET A 1 228 ? 5.494 -0.480 -4.759 1.00 92.00 228 MET A N 1
ATOM 1762 C CA . MET A 1 228 ? 4.580 0.004 -3.731 1.00 92.00 228 MET A CA 1
ATOM 1763 C C . MET A 1 228 ? 4.177 -1.185 -2.857 1.00 92.00 228 MET A C 1
ATOM 1765 O O . MET A 1 228 ? 3.652 -2.168 -3.370 1.00 92.00 228 MET A O 1
ATOM 1769 N N . GLU A 1 229 ? 4.466 -1.121 -1.558 1.00 89.44 229 GLU A N 1
ATOM 1770 C CA . GLU A 1 229 ? 4.116 -2.132 -0.556 1.00 89.44 229 GLU A CA 1
ATOM 1771 C C . GLU A 1 229 ? 3.146 -1.535 0.472 1.00 89.44 229 GLU A C 1
ATOM 1773 O O . GLU A 1 229 ? 3.257 -0.371 0.866 1.00 89.44 229 GLU A O 1
ATOM 1778 N N . VAL A 1 230 ? 2.189 -2.344 0.912 1.00 89.06 230 VAL A N 1
ATOM 1779 C CA . VAL A 1 230 ? 1.110 -1.946 1.808 1.00 89.06 230 VAL A CA 1
ATOM 1780 C C . VAL A 1 230 ? 1.145 -2.796 3.063 1.00 89.06 230 VAL A C 1
ATOM 1782 O O . VAL A 1 230 ? 1.086 -4.023 3.015 1.00 89.06 230 VAL A O 1
ATOM 1785 N N . TYR A 1 231 ? 1.175 -2.121 4.203 1.00 87.12 231 TYR A N 1
ATOM 1786 C CA . TYR A 1 231 ? 1.078 -2.733 5.517 1.00 87.12 231 TYR A CA 1
ATOM 1787 C C . TYR A 1 231 ? -0.118 -2.146 6.252 1.00 87.12 231 TYR A C 1
ATOM 1789 O O . TYR A 1 231 ? -0.279 -0.927 6.283 1.00 87.12 231 TYR A O 1
ATOM 1797 N N . ALA A 1 232 ? -0.936 -2.991 6.867 1.00 88.38 232 ALA A N 1
ATOM 1798 C CA . ALA A 1 232 ? -2.049 -2.542 7.685 1.00 88.38 232 ALA A CA 1
ATOM 1799 C C . ALA A 1 232 ? -2.197 -3.428 8.913 1.00 88.38 232 ALA A C 1
ATOM 1801 O O . ALA A 1 232 ? -2.171 -4.653 8.807 1.00 88.38 232 ALA A O 1
ATOM 1802 N N . GLU A 1 233 ? -2.352 -2.799 10.071 1.00 89.12 233 GLU A N 1
ATOM 1803 C CA . GLU A 1 233 ? -2.487 -3.490 11.348 1.00 89.12 233 GLU A CA 1
ATOM 1804 C C . GLU A 1 233 ? -3.570 -2.857 12.216 1.00 89.12 233 GLU A C 1
ATOM 1806 O O . GLU A 1 233 ? -3.766 -1.636 12.214 1.00 89.12 233 GLU A O 1
ATOM 1811 N N . LEU A 1 234 ? -4.244 -3.702 12.989 1.00 91.25 234 LEU A N 1
ATOM 1812 C CA . LEU A 1 234 ? -5.109 -3.280 14.076 1.00 91.25 234 LEU A CA 1
ATOM 1813 C C . LEU A 1 234 ? -4.261 -3.061 15.326 1.00 91.25 234 LEU A C 1
ATOM 1815 O O . LEU A 1 234 ? -3.517 -3.941 15.750 1.00 91.25 234 LEU A O 1
ATOM 1819 N N . LEU A 1 235 ? -4.411 -1.901 15.955 1.00 91.31 235 LEU A N 1
ATOM 1820 C CA . LEU A 1 235 ? -3.731 -1.557 17.196 1.00 91.31 235 LEU A CA 1
ATOM 1821 C C . LEU A 1 235 ? -4.757 -1.312 18.294 1.00 91.31 235 LEU A C 1
ATOM 1823 O O . LEU A 1 235 ? -5.714 -0.551 18.125 1.00 91.31 235 LEU A O 1
ATOM 1827 N N . ARG A 1 236 ? -4.525 -1.922 19.455 1.00 91.88 236 ARG A N 1
ATOM 1828 C CA . ARG A 1 236 ? -5.314 -1.697 20.667 1.00 91.88 236 ARG A CA 1
ATOM 1829 C C . ARG A 1 236 ? -4.439 -1.134 21.765 1.00 91.88 236 ARG A C 1
ATOM 1831 O O . ARG A 1 236 ? -3.302 -1.565 21.937 1.00 91.88 236 ARG A O 1
ATOM 1838 N N . ARG A 1 237 ? -4.975 -0.197 22.542 1.00 88.75 237 ARG A N 1
ATOM 1839 C CA . ARG A 1 237 ? -4.354 0.148 23.819 1.00 88.75 237 ARG A CA 1
ATOM 1840 C C . ARG A 1 237 ? -4.528 -1.002 24.800 1.00 88.75 237 ARG A C 1
ATOM 1842 O O . ARG A 1 237 ? -5.578 -1.645 24.821 1.00 88.75 237 ARG A O 1
ATOM 1849 N N . ASP A 1 238 ? -3.510 -1.221 25.620 1.00 85.12 238 ASP A N 1
ATOM 1850 C CA . ASP A 1 238 ? -3.619 -2.092 26.787 1.00 85.12 238 ASP A CA 1
ATOM 1851 C C . ASP A 1 238 ? -4.717 -1.610 27.764 1.00 85.12 238 ASP A C 1
ATOM 1853 O O . ASP A 1 238 ? -5.261 -0.501 27.657 1.00 85.12 238 ASP A O 1
ATOM 1857 N N . GLU A 1 239 ? -5.081 -2.474 28.716 1.00 81.94 239 GLU A N 1
ATOM 1858 C CA . GLU A 1 239 ? -6.133 -2.191 29.705 1.00 81.94 239 GLU A CA 1
ATOM 1859 C C . GLU A 1 239 ? -5.822 -0.927 30.523 1.00 81.94 239 GLU A C 1
ATOM 1861 O O . GLU A 1 239 ? -6.713 -0.117 30.796 1.00 81.94 239 GLU A O 1
ATOM 1866 N N . GLU A 1 240 ? -4.541 -0.713 30.826 1.00 81.50 240 GLU A N 1
ATOM 1867 C CA . GLU A 1 240 ? -4.020 0.441 31.565 1.00 81.50 240 GLU A CA 1
ATOM 1868 C C . GLU A 1 240 ? -4.017 1.733 30.724 1.00 81.50 240 GLU A C 1
ATOM 1870 O O . GLU A 1 240 ? -3.966 2.841 31.257 1.00 81.50 240 GLU A O 1
ATOM 1875 N N . GLY A 1 241 ? -4.146 1.619 29.401 1.00 78.44 241 GLY A N 1
ATOM 1876 C CA . GLY A 1 241 ? -4.124 2.725 28.456 1.00 78.44 241 GLY A CA 1
ATOM 1877 C C . GLY A 1 241 ? -2.746 3.348 28.251 1.00 78.44 241 GLY A C 1
ATOM 1878 O O . GLY A 1 241 ? -2.701 4.503 27.832 1.00 78.44 241 GLY A O 1
ATOM 1879 N N . THR A 1 242 ? -1.660 2.637 28.540 1.00 79.31 242 THR A N 1
ATOM 1880 C CA . THR A 1 242 ? -0.286 3.155 28.531 1.00 79.31 242 THR A CA 1
ATOM 1881 C C . THR A 1 242 ? 0.463 2.876 27.234 1.00 79.31 242 THR A C 1
ATOM 1883 O O . THR A 1 242 ? 1.225 3.736 26.797 1.00 79.31 242 THR A O 1
ATOM 1886 N N . ALA A 1 243 ? 0.196 1.744 26.578 1.00 83.44 243 ALA A N 1
ATOM 1887 C CA . ALA A 1 243 ? 0.881 1.343 25.353 1.00 83.44 243 ALA A CA 1
ATOM 1888 C C . ALA A 1 243 ? -0.090 0.833 24.284 1.00 83.44 243 ALA A C 1
ATOM 1890 O O . ALA A 1 243 ? -1.166 0.312 24.588 1.00 83.44 243 ALA A O 1
ATOM 1891 N N . TRP A 1 244 ? 0.313 0.970 23.021 1.00 84.88 244 TRP A N 1
ATOM 1892 C CA . TRP A 1 244 ? -0.349 0.338 21.881 1.00 84.88 244 TRP A CA 1
ATOM 1893 C C . TRP A 1 244 ? 0.226 -1.057 21.652 1.00 84.88 244 TRP A C 1
ATOM 1895 O O . TRP A 1 244 ? 1.429 -1.259 21.760 1.00 84.88 244 TRP A O 1
ATOM 1905 N N . ARG A 1 245 ? -0.629 -2.015 21.303 1.00 87.69 245 ARG A N 1
ATOM 1906 C CA . ARG A 1 245 ? -0.241 -3.376 20.929 1.00 87.69 245 ARG A CA 1
ATOM 1907 C C . ARG A 1 245 ? -0.891 -3.757 19.613 1.00 87.69 245 ARG A C 1
ATOM 1909 O O . ARG A 1 245 ? -2.069 -3.461 19.407 1.00 87.69 245 ARG A O 1
ATOM 1916 N N . SER A 1 246 ? -0.120 -4.414 18.753 1.00 86.94 246 SER A N 1
ATOM 1917 C CA . SER A 1 246 ? -0.631 -4.992 17.510 1.00 86.94 246 SER A CA 1
ATOM 1918 C C . SER A 1 246 ? -1.540 -6.176 17.842 1.00 86.94 246 SER A C 1
ATOM 1920 O O . SER A 1 246 ? -1.148 -7.073 18.588 1.00 86.94 246 SER A O 1
ATOM 1922 N N . ASP A 1 247 ? -2.766 -6.131 17.330 1.00 87.44 247 ASP A N 1
ATOM 1923 C CA . ASP A 1 247 ? -3.820 -7.142 17.494 1.00 87.44 247 ASP A CA 1
ATOM 1924 C C . ASP A 1 247 ? -4.061 -7.922 16.187 1.00 87.44 247 ASP A C 1
ATOM 1926 O O . ASP A 1 247 ? -5.053 -8.632 16.040 1.00 87.44 247 ASP A O 1
ATOM 1930 N N . GLY A 1 248 ? -3.141 -7.791 15.226 1.00 85.25 248 GLY A N 1
ATOM 1931 C CA . GLY A 1 248 ? -3.132 -8.537 13.972 1.00 85.25 248 GLY A CA 1
ATOM 1932 C C . GLY A 1 248 ? -3.184 -7.664 12.722 1.00 85.25 248 GLY A C 1
ATOM 1933 O O . GLY A 1 248 ? -3.412 -6.452 12.773 1.00 85.25 248 GLY A O 1
ATOM 1934 N N . ASP A 1 249 ? -2.964 -8.319 11.584 1.00 85.44 249 ASP A N 1
ATOM 1935 C CA . ASP A 1 249 ? -3.023 -7.703 10.261 1.00 85.44 249 ASP A CA 1
ATOM 1936 C C . ASP A 1 249 ? -4.467 -7.264 9.953 1.00 85.44 249 ASP A C 1
ATOM 1938 O O . ASP A 1 249 ? -5.430 -7.967 10.271 1.00 85.44 249 ASP A O 1
ATOM 1942 N N . TRP A 1 250 ? -4.621 -6.106 9.313 1.00 87.19 250 TRP A N 1
ATOM 1943 C CA . TRP A 1 250 ? -5.912 -5.605 8.839 1.00 87.19 250 TRP A CA 1
ATOM 1944 C C . TRP A 1 250 ? -5.963 -5.652 7.312 1.00 87.19 250 TRP A C 1
ATOM 1946 O O . TRP A 1 250 ? -4.971 -5.365 6.642 1.00 87.19 250 TRP A O 1
ATOM 1956 N N . GLN A 1 251 ? -7.112 -6.012 6.743 1.00 85.38 251 GLN A N 1
ATOM 1957 C CA . GLN A 1 251 ? -7.285 -6.020 5.292 1.00 85.38 251 GLN A CA 1
ATOM 1958 C C . GLN A 1 251 ? -7.630 -4.617 4.790 1.00 85.38 251 GLN A C 1
ATOM 1960 O O . GLN A 1 251 ? -8.314 -3.835 5.450 1.00 85.38 251 GLN A O 1
ATOM 1965 N N . LEU A 1 252 ? -7.133 -4.287 3.605 1.00 87.81 252 LEU A N 1
ATOM 1966 C CA . LEU A 1 252 ? -7.391 -3.030 2.917 1.00 87.81 252 LEU A CA 1
ATOM 1967 C C . LEU A 1 252 ? -7.931 -3.321 1.542 1.00 87.81 252 LEU A C 1
ATOM 1969 O O . LEU A 1 252 ? -7.448 -4.226 0.872 1.00 87.81 252 LEU A O 1
ATOM 1973 N N . CYS A 1 253 ? -8.858 -2.503 1.091 1.00 85.88 253 CYS A N 1
ATOM 1974 C CA . CYS A 1 253 ? -9.252 -2.510 -0.295 1.00 85.88 253 CYS A CA 1
ATOM 1975 C C . CYS A 1 253 ? -8.603 -1.326 -1.030 1.00 85.88 253 CYS A C 1
ATOM 1977 O O . CYS A 1 253 ? -8.475 -0.236 -0.470 1.00 85.88 253 CYS A O 1
ATOM 1979 N N . LEU A 1 254 ? -8.118 -1.579 -2.246 1.00 88.31 254 LEU A N 1
ATOM 1980 C CA . LEU A 1 254 ? -7.434 -0.641 -3.129 1.00 88.31 254 LEU A CA 1
ATOM 1981 C C . LEU A 1 254 ? -8.117 -0.642 -4.498 1.00 88.31 254 LEU A C 1
ATOM 1983 O O . LEU A 1 254 ? -8.423 -1.702 -5.051 1.00 88.31 254 LEU A O 1
ATOM 1987 N N . ASP A 1 255 ? -8.297 0.550 -5.054 1.00 86.75 255 ASP A N 1
ATOM 1988 C CA . ASP A 1 255 ? -8.908 0.772 -6.360 1.00 86.75 255 ASP A CA 1
ATOM 1989 C C . ASP A 1 255 ? -8.367 2.061 -7.010 1.00 86.75 255 ASP A C 1
ATOM 1991 O O . ASP A 1 255 ? -7.676 2.854 -6.360 1.00 86.75 255 ASP A O 1
ATOM 1995 N N . ASP A 1 256 ? -8.679 2.266 -8.291 1.00 86.31 256 ASP A N 1
ATOM 1996 C CA . ASP A 1 256 ? -8.353 3.482 -9.053 1.00 86.31 256 ASP A CA 1
ATOM 1997 C C . ASP A 1 256 ? -6.869 3.880 -8.928 1.00 86.31 256 ASP A C 1
ATOM 1999 O O . ASP A 1 256 ? -6.501 4.984 -8.508 1.00 86.31 256 ASP A O 1
ATOM 2003 N N . ILE A 1 257 ? -5.989 2.914 -9.214 1.00 89.38 257 ILE A N 1
ATOM 2004 C CA . ILE A 1 257 ? -4.541 3.117 -9.136 1.00 89.38 257 ILE A CA 1
ATOM 2005 C C . ILE A 1 257 ? -4.093 3.801 -10.424 1.00 89.38 257 ILE A C 1
ATOM 2007 O O . ILE A 1 257 ? -4.196 3.222 -11.508 1.00 89.38 257 ILE A O 1
ATOM 2011 N N . VAL A 1 258 ? -3.559 5.015 -10.299 1.00 91.81 258 VAL A N 1
ATOM 2012 C CA . VAL A 1 258 ? -3.034 5.783 -11.431 1.00 91.81 258 VAL A CA 1
ATOM 2013 C C . VAL A 1 258 ? -1.536 5.969 -11.257 1.00 91.81 258 VAL A C 1
ATOM 2015 O O . VAL A 1 258 ? -1.075 6.569 -10.277 1.00 91.81 258 VAL A O 1
ATOM 2018 N N . ILE A 1 259 ? -0.779 5.483 -12.236 1.00 92.19 259 ILE A N 1
ATOM 2019 C CA . ILE A 1 259 ? 0.672 5.637 -12.309 1.00 92.19 259 ILE A CA 1
ATOM 2020 C C . ILE A 1 259 ? 1.089 6.131 -13.693 1.00 92.19 259 ILE A C 1
ATOM 2022 O O . ILE A 1 259 ? 0.405 5.882 -14.683 1.00 92.19 259 ILE A O 1
ATOM 2026 N N . ASP A 1 260 ? 2.236 6.795 -13.769 1.00 91.88 260 ASP A N 1
ATOM 2027 C CA . ASP A 1 260 ? 2.932 7.008 -15.037 1.00 91.88 260 ASP A CA 1
ATOM 2028 C C . ASP A 1 260 ? 4.131 6.057 -15.076 1.00 91.88 260 ASP A C 1
ATOM 2030 O O . ASP A 1 260 ? 4.994 6.124 -14.202 1.00 91.88 260 ASP A O 1
ATOM 2034 N N . VAL A 1 261 ? 4.189 5.159 -16.059 1.00 88.69 261 VAL A N 1
ATOM 2035 C CA . VAL A 1 261 ? 5.380 4.334 -16.302 1.00 88.69 261 VAL A CA 1
ATOM 2036 C C . VAL A 1 261 ? 6.422 5.215 -16.967 1.00 88.69 261 VAL A C 1
ATOM 2038 O O . VAL A 1 261 ? 6.120 5.922 -17.927 1.00 88.69 261 VAL A O 1
ATOM 2041 N N . VAL A 1 262 ? 7.636 5.184 -16.438 1.00 87.38 262 VAL A N 1
ATOM 2042 C CA . VAL A 1 262 ? 8.728 6.085 -16.773 1.00 87.38 262 VAL A CA 1
ATOM 2043 C C . VAL A 1 262 ? 9.911 5.267 -17.268 1.00 87.38 262 VAL A C 1
ATOM 2045 O O . VAL A 1 262 ? 10.487 4.499 -16.500 1.00 87.38 262 VAL A O 1
ATOM 2048 N N . GLU A 1 263 ? 10.309 5.479 -18.523 1.00 83.50 263 GLU A N 1
ATOM 2049 C CA . GLU A 1 263 ? 11.488 4.848 -19.119 1.00 83.50 263 GLU A CA 1
ATOM 2050 C C . GLU A 1 263 ? 12.562 5.894 -19.434 1.00 83.50 263 GLU A C 1
ATOM 2052 O O . GLU A 1 263 ? 12.319 6.845 -20.182 1.00 83.50 263 GLU A O 1
ATOM 2057 N N . LYS A 1 264 ? 13.754 5.725 -18.855 1.00 76.00 264 LYS A N 1
ATOM 2058 C CA . LYS A 1 264 ? 14.931 6.563 -19.119 1.00 76.00 264 LYS A CA 1
ATOM 2059 C C . LYS A 1 264 ? 15.814 5.951 -20.206 1.00 76.00 264 LYS A C 1
ATOM 2061 O O . LYS A 1 264 ? 15.970 4.737 -20.298 1.00 76.00 264 LYS A O 1
ATOM 2066 N N . SER A 1 265 ? 16.447 6.800 -21.012 1.00 64.44 265 SER A N 1
ATOM 2067 C CA . SER A 1 265 ? 17.441 6.338 -21.981 1.00 64.44 265 SER A CA 1
ATOM 2068 C C . SER A 1 265 ? 18.700 5.815 -21.262 1.00 64.44 265 SER A C 1
ATOM 2070 O O . SER A 1 265 ? 19.217 6.512 -20.386 1.00 64.44 265 SER A O 1
ATOM 2072 N N . PRO A 1 266 ? 19.269 4.657 -21.657 1.00 54.53 266 PRO A N 1
ATOM 2073 C CA . PRO A 1 266 ? 20.504 4.111 -21.077 1.00 54.53 266 PRO A CA 1
ATOM 2074 C C . PRO A 1 266 ? 21.738 5.023 -21.206 1.00 54.53 266 PRO A C 1
ATOM 2076 O O . PRO A 1 266 ? 22.766 4.760 -20.596 1.00 54.53 266 PRO A O 1
ATOM 2079 N N . ALA A 1 267 ? 21.667 6.075 -22.029 1.00 49.88 267 ALA A N 1
ATOM 2080 C CA . ALA A 1 267 ? 22.754 7.038 -22.216 1.00 49.88 267 ALA A CA 1
ATOM 2081 C C . ALA A 1 267 ? 22.880 8.063 -21.067 1.00 49.88 267 ALA A C 1
ATOM 2083 O O . ALA A 1 267 ? 23.879 8.770 -21.000 1.00 49.88 267 ALA A O 1
ATOM 2084 N N . ALA A 1 268 ? 21.888 8.137 -20.173 1.00 46.69 268 ALA A N 1
ATOM 2085 C CA . ALA A 1 268 ? 21.842 9.067 -19.041 1.00 46.69 268 ALA A CA 1
ATOM 2086 C C . ALA A 1 268 ? 22.483 8.514 -17.752 1.00 46.69 268 ALA A C 1
ATOM 2088 O O . ALA A 1 268 ? 22.543 9.191 -16.727 1.00 46.69 268 ALA A O 1
ATOM 2089 N N . THR A 1 269 ? 22.922 7.253 -17.763 1.00 46.66 269 THR A N 1
ATOM 2090 C CA . THR A 1 269 ? 23.318 6.521 -16.550 1.00 46.66 269 THR A CA 1
ATOM 2091 C C . THR A 1 269 ? 24.759 6.817 -16.093 1.00 46.66 269 THR A C 1
ATOM 2093 O O . THR A 1 269 ? 25.181 6.322 -15.053 1.00 46.66 269 THR A O 1
ATOM 2096 N N . GLU A 1 270 ? 25.516 7.651 -16.816 1.00 39.09 270 GLU A N 1
ATOM 2097 C CA . GLU A 1 270 ? 26.910 8.019 -16.501 1.00 39.09 270 GLU A CA 1
ATOM 2098 C C . GLU A 1 270 ? 27.031 9.324 -15.685 1.00 39.09 270 GLU A C 1
ATOM 2100 O O . GLU A 1 270 ? 27.751 10.242 -16.082 1.00 39.09 270 GLU A O 1
ATOM 2105 N N . GLY A 1 271 ? 26.327 9.470 -14.554 1.00 38.50 271 GLY A N 1
ATOM 2106 C CA . GLY A 1 271 ? 26.382 10.769 -13.863 1.00 38.50 271 GLY A CA 1
ATOM 2107 C C . GLY A 1 271 ? 26.040 10.883 -12.387 1.00 38.50 271 GLY A C 1
ATOM 2108 O O . GLY A 1 271 ? 26.305 11.945 -11.829 1.00 38.50 271 GLY A O 1
ATOM 2109 N N . VAL A 1 272 ? 25.485 9.867 -11.725 1.00 39.81 272 VAL A N 1
ATOM 2110 C CA . VAL A 1 272 ? 25.144 10.001 -10.301 1.00 39.81 272 VAL A CA 1
ATOM 2111 C C . VAL A 1 272 ? 25.411 8.688 -9.571 1.00 39.81 272 VAL A C 1
ATOM 2113 O O . VAL A 1 272 ? 24.498 7.923 -9.274 1.00 39.81 272 VAL A O 1
ATOM 2116 N N . ASP A 1 273 ? 26.685 8.440 -9.267 1.00 42.75 273 ASP A N 1
ATOM 2117 C CA . ASP A 1 273 ? 27.059 7.630 -8.106 1.00 42.75 273 ASP A CA 1
ATOM 2118 C C . ASP A 1 273 ? 26.628 8.411 -6.850 1.00 42.75 273 ASP A C 1
ATOM 2120 O O . ASP A 1 273 ? 27.414 9.127 -6.229 1.00 42.75 273 ASP A O 1
ATOM 2124 N N . GLU A 1 274 ? 25.335 8.356 -6.522 1.00 46.19 274 GLU A N 1
ATOM 2125 C CA . GLU A 1 274 ? 24.835 8.826 -5.232 1.00 46.19 274 GLU A CA 1
ATOM 2126 C C . GLU A 1 274 ? 25.303 7.835 -4.155 1.00 46.19 274 GLU A C 1
ATOM 2128 O O . GLU A 1 274 ? 25.101 6.624 -4.257 1.00 46.19 274 GLU A O 1
ATOM 2133 N N . GLU A 1 275 ? 25.994 8.362 -3.144 1.00 49.12 275 GLU A N 1
ATOM 2134 C CA . GLU A 1 275 ? 26.635 7.624 -2.056 1.00 49.12 275 GLU A CA 1
ATOM 2135 C C . GLU A 1 275 ? 25.683 6.626 -1.361 1.00 49.12 275 GLU A C 1
ATOM 2137 O O . GLU A 1 275 ? 24.847 7.009 -0.554 1.00 49.12 275 GLU A O 1
ATOM 2142 N N . VAL A 1 276 ? 25.841 5.345 -1.716 1.00 55.34 276 VAL A N 1
ATOM 2143 C CA . VAL A 1 276 ? 25.854 4.045 -0.989 1.00 55.34 276 VAL A CA 1
ATOM 2144 C C . VAL A 1 276 ? 25.006 3.815 0.292 1.00 55.34 276 VAL A C 1
ATOM 2146 O O . VAL A 1 276 ? 24.756 2.654 0.626 1.00 55.34 276 VAL A O 1
ATOM 2149 N N . GLU A 1 277 ? 24.478 4.813 1.000 1.00 63.50 277 GLU A N 1
ATOM 2150 C CA . GLU A 1 277 ? 23.626 4.600 2.183 1.00 63.50 277 GLU A CA 1
ATOM 2151 C C . GLU A 1 277 ? 22.127 4.578 1.838 1.00 63.50 277 GLU A C 1
ATOM 2153 O O . GLU A 1 277 ? 21.625 5.353 1.025 1.00 63.50 277 GLU A O 1
ATOM 2158 N N . GLY A 1 278 ? 21.383 3.653 2.454 1.00 69.81 278 GLY A N 1
ATOM 2159 C CA . GLY A 1 278 ? 19.927 3.605 2.308 1.00 69.81 278 GLY A CA 1
ATOM 2160 C C . GLY A 1 278 ? 19.256 4.831 2.940 1.00 69.81 278 GLY A C 1
ATOM 2161 O O . GLY A 1 278 ? 19.655 5.279 4.013 1.00 69.81 278 GLY A O 1
ATOM 2162 N N . ARG A 1 279 ? 18.197 5.354 2.309 1.00 80.94 279 ARG A N 1
ATOM 2163 C CA . ARG A 1 279 ? 17.462 6.551 2.761 1.00 80.94 279 ARG A CA 1
ATOM 2164 C C . ARG A 1 279 ? 16.019 6.213 3.127 1.00 80.94 279 ARG A C 1
ATOM 2166 O O . ARG A 1 279 ? 15.363 5.454 2.418 1.00 80.94 279 ARG A O 1
ATOM 2173 N N . PHE A 1 280 ? 15.508 6.803 4.208 1.00 82.88 280 PHE A N 1
ATOM 2174 C CA . PHE A 1 280 ? 14.106 6.683 4.619 1.00 82.88 280 PHE A CA 1
ATOM 2175 C C . PHE A 1 280 ? 13.492 8.051 4.902 1.00 82.88 280 PHE A C 1
ATOM 2177 O O . PHE A 1 280 ? 14.024 8.825 5.698 1.00 82.88 280 PHE A O 1
ATOM 2184 N N . GLU A 1 281 ? 12.343 8.313 4.284 1.00 84.25 281 GLU A N 1
ATOM 2185 C CA . GLU A 1 281 ? 11.554 9.525 4.481 1.00 84.25 281 GLU A CA 1
ATOM 2186 C C . GLU A 1 281 ? 10.121 9.168 4.866 1.00 84.25 281 GLU A C 1
ATOM 2188 O O . GLU A 1 281 ? 9.373 8.562 4.099 1.00 84.25 281 GLU A O 1
ATOM 2193 N N . GLY A 1 282 ? 9.737 9.538 6.085 1.00 81.75 282 GLY A N 1
ATOM 2194 C CA . GLY A 1 282 ? 8.416 9.262 6.632 1.00 81.75 282 GLY A CA 1
ATOM 2195 C C . GLY A 1 282 ? 7.529 10.499 6.635 1.00 81.75 282 GLY A C 1
ATOM 2196 O O . GLY A 1 282 ? 7.967 11.592 6.989 1.00 81.75 282 GLY A O 1
ATOM 2197 N N . MET A 1 283 ? 6.255 10.308 6.318 1.00 82.88 283 MET A N 1
ATOM 2198 C CA . MET A 1 283 ? 5.201 11.285 6.556 1.00 82.88 283 MET A CA 1
ATOM 2199 C C . MET A 1 283 ? 3.991 10.623 7.208 1.00 82.88 283 MET A C 1
ATOM 2201 O O . MET A 1 283 ? 3.831 9.398 7.185 1.00 82.88 283 MET A O 1
ATOM 2205 N N . SER A 1 284 ? 3.132 11.419 7.837 1.00 83.25 284 SER A N 1
ATOM 2206 C CA . SER A 1 284 ? 1.977 10.886 8.557 1.00 83.25 284 SER A CA 1
ATOM 2207 C C . SER A 1 284 ? 0.768 11.791 8.465 1.00 83.25 284 SER A C 1
ATOM 2209 O O . SER A 1 284 ? 0.893 13.013 8.518 1.00 83.25 284 SER A O 1
ATOM 2211 N N . VAL A 1 285 ? -0.394 11.165 8.324 1.00 83.06 285 VAL A N 1
ATOM 2212 C CA . VAL A 1 285 ? -1.684 11.821 8.131 1.00 83.06 285 VAL A CA 1
ATOM 2213 C C . VAL A 1 285 ? -2.730 11.084 8.968 1.00 83.06 285 VAL A C 1
ATOM 2215 O O . VAL A 1 285 ? -2.685 9.861 9.103 1.00 83.06 285 VAL A O 1
ATOM 2218 N N . THR A 1 286 ? -3.666 11.819 9.561 1.00 84.06 286 THR A N 1
ATOM 2219 C CA . THR A 1 286 ? -4.839 11.225 10.216 1.00 84.06 286 THR A CA 1
ATOM 2220 C C . THR A 1 286 ? -6.017 11.291 9.260 1.00 84.06 286 THR A C 1
ATOM 2222 O O . THR A 1 286 ? -6.207 12.311 8.599 1.00 84.06 286 THR A O 1
ATOM 2225 N N . VAL A 1 287 ? -6.801 10.218 9.182 1.00 84.00 287 VAL A N 1
ATOM 2226 C CA . VAL A 1 287 ? -8.042 10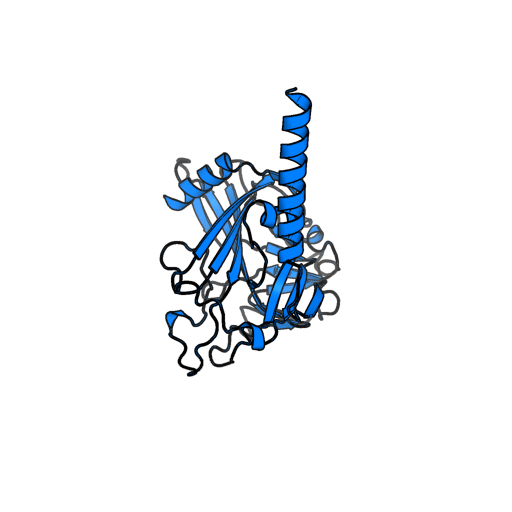.205 8.405 1.00 84.00 287 VAL A CA 1
ATOM 2227 C C . VAL A 1 287 ? -9.210 10.448 9.348 1.00 84.00 287 VAL A C 1
ATOM 2229 O O . VAL A 1 287 ? -9.374 9.757 10.358 1.00 84.00 287 VAL A O 1
ATOM 2232 N N . THR A 1 288 ? -10.000 11.471 9.045 1.00 81.88 288 THR A N 1
ATOM 2233 C CA . THR A 1 288 ? -11.207 11.801 9.803 1.00 81.88 288 THR A CA 1
ATOM 2234 C C . THR A 1 288 ? -12.358 10.866 9.421 1.00 81.88 288 THR A C 1
ATOM 2236 O O . THR A 1 288 ? -12.336 10.274 8.344 1.00 81.88 288 THR A O 1
ATOM 2239 N N . PRO A 1 289 ? -13.404 10.733 10.261 1.00 79.44 289 PRO A N 1
ATOM 2240 C CA . PRO A 1 289 ? -14.530 9.834 9.976 1.00 79.44 289 PRO A CA 1
ATOM 2241 C C . PRO A 1 289 ? -15.292 10.124 8.670 1.00 79.44 289 PRO A C 1
ATOM 2243 O O . PRO A 1 289 ? -16.000 9.259 8.170 1.00 79.44 289 PRO A O 1
ATOM 2246 N N . ASP A 1 290 ? -15.179 11.335 8.123 1.00 80.88 290 ASP A N 1
ATOM 2247 C CA . ASP A 1 290 ? -15.761 11.726 6.833 1.00 80.88 290 ASP A CA 1
ATOM 2248 C C . ASP A 1 290 ? -14.818 11.484 5.635 1.00 80.88 290 ASP A C 1
ATOM 2250 O O . ASP A 1 290 ? -15.157 11.846 4.511 1.00 80.88 290 ASP A O 1
ATOM 2254 N N . GLY A 1 291 ? -13.649 10.871 5.854 1.00 74.81 291 GLY A N 1
ATOM 2255 C CA . GLY A 1 291 ? -12.665 10.554 4.813 1.00 74.81 291 GLY A CA 1
ATOM 2256 C C . GLY A 1 291 ? -11.708 11.691 4.465 1.00 74.81 291 GLY A C 1
ATOM 2257 O O . GLY A 1 291 ? -10.889 11.543 3.556 1.00 74.81 291 GLY A O 1
ATOM 2258 N N . SER A 1 292 ? -11.784 12.829 5.160 1.00 83.31 292 SER A N 1
ATOM 2259 C CA . SER A 1 292 ? -10.850 13.932 4.941 1.00 83.31 292 SER A CA 1
ATOM 2260 C C . SER A 1 292 ? -9.463 13.631 5.529 1.00 83.31 292 SER A C 1
ATOM 2262 O O . SER A 1 292 ? -9.302 12.862 6.481 1.00 83.31 292 SER A O 1
ATOM 2264 N N . LEU A 1 293 ? -8.434 14.238 4.936 1.00 83.75 293 LEU A N 1
ATOM 2265 C CA . LEU A 1 293 ? -7.052 14.099 5.382 1.00 83.75 293 LEU A CA 1
ATOM 2266 C C . LEU A 1 293 ? -6.682 15.250 6.320 1.00 83.75 293 LEU A C 1
ATOM 2268 O O . LEU A 1 293 ? -6.530 16.396 5.890 1.00 83.75 293 LEU A O 1
ATOM 2272 N N . GLU A 1 294 ? -6.470 14.938 7.595 1.00 80.94 294 GLU A N 1
ATOM 2273 C CA . GLU A 1 294 ? -5.927 15.871 8.574 1.00 80.94 294 GLU A CA 1
ATOM 2274 C C . GLU A 1 294 ? -4.405 15.733 8.677 1.00 80.94 294 GLU A C 1
ATOM 2276 O O . GLU A 1 294 ? -3.851 14.767 9.213 1.00 80.94 294 GLU A O 1
ATOM 2281 N N . TYR A 1 295 ? -3.713 16.774 8.223 1.00 69.25 295 TYR A N 1
ATOM 2282 C CA . TYR A 1 295 ? -2.261 16.925 8.320 1.00 69.25 295 TYR A CA 1
ATOM 2283 C C . TYR A 1 295 ? -1.842 17.418 9.717 1.00 69.25 295 TYR A C 1
ATOM 2285 O O . TYR A 1 295 ? -1.115 18.401 9.862 1.00 69.25 295 TYR A O 1
ATOM 2293 N N . ASN A 1 296 ? -2.326 16.766 10.777 1.00 67.44 296 ASN A N 1
ATOM 2294 C CA . ASN A 1 296 ? -1.914 17.067 12.146 1.00 67.44 296 ASN A CA 1
ATOM 2295 C C . ASN A 1 296 ? -0.634 16.303 12.494 1.00 67.44 296 ASN A C 1
ATOM 2297 O O . ASN A 1 296 ? -0.646 15.287 13.194 1.00 67.44 296 ASN A O 1
ATOM 2301 N N . GLN A 1 297 ? 0.485 16.822 11.993 1.00 65.25 297 GLN A N 1
ATOM 2302 C CA . GLN A 1 297 ? 1.792 16.193 12.135 1.00 65.25 297 GLN A CA 1
ATOM 2303 C C . GLN A 1 297 ? 2.163 15.930 13.605 1.00 65.25 297 GLN A C 1
ATOM 2305 O O . GLN A 1 297 ? 2.650 14.851 13.920 1.00 65.25 297 GLN A O 1
ATOM 2310 N N . ALA A 1 298 ? 1.845 16.840 14.533 1.00 68.69 298 ALA A N 1
ATOM 2311 C CA . ALA A 1 298 ? 2.156 16.666 15.955 1.00 68.69 298 ALA A CA 1
ATOM 2312 C C . ALA A 1 298 ? 1.366 15.517 16.614 1.00 68.69 298 ALA A C 1
ATOM 2314 O O . ALA A 1 298 ? 1.912 14.773 17.433 1.00 68.69 298 ALA A O 1
ATOM 2315 N N . ALA A 1 299 ? 0.084 15.355 16.267 1.00 65.88 299 ALA A N 1
ATOM 2316 C CA . ALA A 1 299 ? -0.730 14.251 16.772 1.00 65.88 299 ALA A CA 1
ATOM 2317 C C . ALA A 1 299 ? -0.251 12.904 16.214 1.00 65.88 299 ALA A C 1
ATOM 2319 O O . ALA A 1 299 ? -0.109 11.946 16.979 1.00 65.88 299 ALA A O 1
ATOM 2320 N N . CYS A 1 300 ? 0.059 12.851 14.916 1.00 66.62 300 CYS A N 1
ATOM 2321 C CA . CYS A 1 300 ? 0.611 11.662 14.276 1.00 66.62 300 CYS A CA 1
ATOM 2322 C C . CYS A 1 300 ? 1.991 11.292 14.829 1.00 66.62 300 CYS A C 1
ATOM 2324 O O . CYS A 1 300 ? 2.215 10.137 15.172 1.00 66.62 300 CYS A O 1
ATOM 2326 N N . GLU A 1 301 ? 2.900 12.258 14.981 1.00 71.12 301 GLU A N 1
ATOM 2327 C CA . GLU A 1 301 ? 4.231 12.031 15.554 1.00 71.12 301 GLU A CA 1
ATOM 2328 C C . GLU A 1 301 ? 4.154 11.523 16.992 1.00 71.12 301 GLU A C 1
ATOM 2330 O O . GLU A 1 301 ? 4.960 10.686 17.386 1.00 71.12 301 GLU A O 1
ATOM 2335 N N . ARG A 1 302 ? 3.181 11.991 17.783 1.00 74.88 302 ARG A N 1
ATOM 2336 C CA . ARG A 1 302 ? 2.949 11.453 19.127 1.00 74.88 302 ARG A CA 1
ATOM 2337 C C . ARG A 1 302 ? 2.524 9.987 19.068 1.00 74.88 302 ARG A C 1
ATOM 2339 O O . ARG A 1 302 ? 3.123 9.180 19.764 1.00 74.88 302 ARG A O 1
ATOM 2346 N N . ILE A 1 303 ? 1.540 9.646 18.233 1.00 70.19 303 ILE A N 1
ATOM 2347 C CA . ILE A 1 303 ? 1.078 8.256 18.070 1.00 70.19 303 ILE A CA 1
ATOM 2348 C C . ILE A 1 303 ? 2.229 7.368 17.582 1.00 70.19 303 ILE A C 1
ATOM 2350 O O . ILE A 1 303 ? 2.451 6.296 18.128 1.00 70.19 303 ILE A O 1
ATOM 2354 N N . LEU A 1 304 ? 3.014 7.828 16.607 1.00 72.00 304 LEU A N 1
ATOM 2355 C CA . LEU A 1 304 ? 4.164 7.078 16.105 1.00 72.00 304 LEU A CA 1
ATOM 2356 C C . LEU A 1 304 ? 5.274 6.916 17.147 1.00 72.00 304 LEU A C 1
ATOM 2358 O O . LEU A 1 304 ? 5.850 5.837 17.238 1.00 72.00 304 LEU A O 1
ATOM 2362 N N . LYS A 1 305 ? 5.554 7.941 17.959 1.00 75.81 305 LYS A N 1
ATOM 2363 C CA . LYS A 1 305 ? 6.499 7.826 19.081 1.00 75.81 305 LYS A CA 1
ATOM 2364 C C . LYS A 1 305 ? 6.015 6.824 20.123 1.00 75.81 305 LYS A C 1
ATOM 2366 O O . LYS A 1 305 ? 6.821 6.036 20.602 1.00 75.81 305 LYS A O 1
ATOM 2371 N N . GLU A 1 306 ? 4.722 6.831 20.448 1.00 74.44 306 GLU A N 1
ATOM 2372 C CA . GLU A 1 306 ? 4.121 5.831 21.342 1.00 74.44 306 GLU A CA 1
ATOM 2373 C C . GLU A 1 306 ? 4.253 4.413 20.761 1.00 74.44 306 GLU A C 1
ATOM 2375 O O . GLU A 1 306 ? 4.536 3.479 21.502 1.00 74.44 306 GLU A O 1
ATOM 2380 N N . LEU A 1 307 ? 4.108 4.251 19.442 1.00 71.94 307 LEU A N 1
ATOM 2381 C CA . LEU A 1 307 ? 4.267 2.962 18.758 1.00 71.94 307 LEU A CA 1
ATOM 2382 C C . LEU A 1 307 ? 5.721 2.480 18.681 1.00 71.94 307 LEU A C 1
ATOM 2384 O O . LEU A 1 307 ? 5.956 1.280 18.663 1.00 71.94 307 LEU A O 1
ATOM 2388 N N . GLN A 1 308 ? 6.696 3.388 18.632 1.00 67.38 308 GLN A N 1
ATOM 2389 C CA . GLN A 1 308 ? 8.127 3.047 18.620 1.00 67.38 308 GLN A CA 1
ATOM 2390 C C . GLN A 1 308 ? 8.671 2.652 20.002 1.00 67.38 308 GLN A C 1
ATOM 2392 O O . GLN A 1 308 ? 9.769 2.110 20.091 1.00 67.38 308 GLN A O 1
ATOM 2397 N N . GLN A 1 309 ? 7.939 2.967 21.074 1.00 58.44 309 GLN A N 1
ATOM 2398 C CA . GLN A 1 309 ? 8.299 2.640 22.459 1.00 58.44 309 GLN A CA 1
ATOM 2399 C C . GLN A 1 309 ? 7.632 1.351 22.968 1.00 58.44 309 GLN A C 1
ATOM 2401 O O . GLN A 1 309 ? 7.890 0.962 24.109 1.00 58.44 309 GLN A O 1
ATOM 2406 N N . ALA A 1 310 ? 6.770 0.735 22.152 1.00 49.50 310 ALA A N 1
ATOM 2407 C CA . ALA A 1 310 ? 5.990 -0.459 22.473 1.00 49.50 310 ALA A CA 1
ATOM 2408 C C . ALA A 1 310 ? 6.696 -1.766 22.079 1.00 49.50 310 ALA A C 1
ATOM 2410 O O . ALA A 1 310 ? 7.477 -1.757 21.100 1.00 49.50 310 ALA A O 1
#

Radius of gyration: 21.34 Å; chains: 1; bounding box: 52×77×56 Å

Secondary structure (DSSP, 8-state):
--HHHHHHHHHHHHHHHHHHHHHTSS----EEEEEEE-GGGS--SSS-SS-BTTTB---EEETTEEEESEEEEETTTGGGTSS-GGGGGG--SSSEEEEE---TTSPPSEEESS-TT-TTSPP-TTEEEEEEEEEEEESSPBPS-TTTEEEEEEEEEEEPPPPPTTS---GGGS-SS--TT--S-PPTT-EEEEEEEEE-SB----EEEEHHHHHHHSTTTTSSBSEEEEEEEEEEE-TTSS-EEEEEE--EEEEEEEEEEEE--GGG-SS----S--EEEEEEEEEPTTS-EE--HHHHHHHHHHHHT-